Protein 2CFA (pdb70)

Organism: Paramecium bursaria Chlorella virus 1 (NCBI:txid10506)

CATH classification: 3.30.1360.170 (+1 more: 1.20.5.3070)

Secondary structure (DSSP, 8-state):
-EEEEEEEEEE-STT--SHHHHHHHHHHTT-SS----HHHHHH--TT--GGGGGS-EEEEEEEEEHHHHHHHTT-TTSEEEE----THHHHHHHHHHHHHHHHHHHHHTT--HHHHGGGS-TTSEEEEEEEEEHHHHHHHHHHHTSBTB-HHHHHHHHHHHHHHHHH-HHHHHHHT---/--EEEEEEEEE-STT--SHHHHHHHHHHHHSTT-GGGGS-HHHHHH--TT--GGGGGS-EEEEEEEEEHHHHHHHTT-TTSEEEE----HHHHHHHHHHHHHHHHHHHHHTT---TTGGGGS-TTSEEEEEEEEEHHHHHHHHHHHTSTTS-HHHHHHHHHHHHHHHHH--HHHHTT-

Structure (mmCIF, N/CA/C/O backbone):
data_2CFA
#
_entry.id   2CFA
#
_cell.length_a   69.264
_cell.length_b   76.991
_cell.length_c   93.437
_cell.angle_alpha   90.00
_cell.angle_beta   90.00
_cell.angle_gamma   90.00
#
_symmetry.space_group_name_H-M   'P 21 21 2'
#
loop_
_entity.id
_entity.type
_entity.pdbx_description
1 polymer 'THYMIDYLATE SYNTHASE'
2 polymer 'THYMIDYLATE SYNTHASE'
3 non-polymer 'FLAVIN-ADENINE DINUCLEOTIDE'
4 water water
#
loop_
_atom_site.group_PDB
_atom_site.id
_atom_site.type_symbol
_atom_site.label_atom_id
_atom_site.label_alt_id
_atom_site.label_comp_id
_atom_site.label_asym_id
_atom_site.label_entity_id
_atom_site.label_seq_id
_atom_site.pdbx_PDB_ins_code
_atom_site.Cartn_x
_atom_site.Cartn_y
_atom_site.Cartn_z
_atom_site.occupancy
_atom_site.B_iso_or_equiv
_atom_site.auth_seq_id
_atom_site.auth_comp_id
_atom_site.auth_asym_id
_atom_site.auth_atom_id
_atom_site.pdbx_PDB_model_num
ATOM 1 N N . MET A 1 1 ? 49.315 2.526 77.444 1.00 43.44 1 MET A N 1
ATOM 2 C CA . MET A 1 1 ? 50.737 2.092 77.396 1.00 42.96 1 MET A CA 1
ATOM 3 C C . MET A 1 1 ? 51.569 2.683 78.544 1.00 41.64 1 MET A C 1
ATOM 4 O O . MET A 1 1 ? 52.400 1.988 79.119 1.00 41.98 1 MET A O 1
ATOM 9 N N . SER A 1 2 ? 51.319 3.943 78.897 1.00 39.89 2 SER A N 1
ATOM 10 C CA . SER A 1 2 ? 52.156 4.647 79.878 1.00 37.86 2 SER A CA 1
ATOM 11 C C . SER A 1 2 ? 51.434 5.158 81.135 1.00 36.32 2 SER A C 1
ATOM 12 O O . SER A 1 2 ? 50.206 5.126 81.227 1.00 36.31 2 SER A O 1
ATOM 15 N N . ALA A 1 3 ? 52.231 5.607 82.102 1.00 34.31 3 ALA A N 1
ATOM 16 C CA . ALA A 1 3 ? 51.743 6.150 83.361 1.00 32.55 3 ALA A CA 1
ATOM 17 C C . ALA A 1 3 ? 52.600 7.330 83.804 1.00 31.63 3 ALA A C 1
ATOM 18 O O . ALA A 1 3 ? 53.802 7.380 83.539 1.00 31.33 3 ALA A O 1
ATOM 20 N N . LYS A 1 4 ? 51.972 8.268 84.500 1.00 30.34 4 LYS A N 1
ATOM 21 C CA . LYS A 1 4 ? 52.634 9.461 84.984 1.00 29.44 4 LYS A CA 1
ATOM 22 C C . LYS A 1 4 ? 52.091 9.730 86.375 1.00 28.19 4 LYS A C 1
ATOM 23 O O . LYS A 1 4 ? 50.886 9.591 86.603 1.00 27.68 4 LYS A O 1
ATOM 29 N N . LEU A 1 5 ? 52.962 10.109 87.306 1.00 26.68 5 LEU A N 1
ATOM 30 C CA . LEU A 1 5 ? 52.516 10.500 88.637 1.00 25.88 5 LEU A CA 1
ATOM 31 C C . LEU A 1 5 ? 51.818 11.875 88.597 1.00 25.56 5 LEU A C 1
ATOM 32 O O . LEU A 1 5 ? 52.329 12.819 87.999 1.00 25.64 5 LEU A O 1
ATOM 37 N N . ILE A 1 6 ? 50.644 11.963 89.220 1.00 24.64 6 ILE A N 1
ATOM 38 C CA . ILE A 1 6 ? 49.863 13.201 89.263 1.00 23.72 6 ILE A CA 1
ATOM 39 C C . ILE A 1 6 ? 49.974 13.835 90.638 1.00 23.26 6 ILE A C 1
ATOM 40 O O . ILE A 1 6 ? 50.116 15.055 90.766 1.00 22.82 6 ILE A O 1
ATOM 45 N N . SER A 1 7 ? 49.949 12.989 91.660 1.00 22.65 7 SER A N 1
ATOM 46 C CA . SER A 1 7 ? 49.760 13.452 93.012 1.00 22.55 7 SER A CA 1
ATOM 47 C C . SER A 1 7 ? 50.003 12.345 94.010 1.00 21.93 7 SER A C 1
ATOM 48 O O . SER A 1 7 ? 49.690 11.185 93.754 1.00 21.07 7 SER A O 1
ATOM 51 N N . VAL A 1 8 ? 50.500 12.735 95.177 1.00 21.50 8 VAL A N 1
ATOM 52 C CA . VAL A 1 8 ? 50.792 11.805 96.245 1.00 21.40 8 VAL A CA 1
ATOM 53 C C . VAL A 1 8 ? 50.631 12.496 97.606 1.00 22.45 8 VAL A C 1
ATOM 54 O O . VAL A 1 8 ? 50.802 13.712 97.731 1.00 22.87 8 VAL A O 1
ATOM 58 N N . THR A 1 9 ? 50.266 11.700 98.599 1.00 23.58 9 THR A N 1
ATOM 59 C CA . THR A 1 9 ? 50.288 12.044 100.027 1.00 25.37 9 THR A CA 1
ATOM 60 C C . THR A 1 9 ? 51.593 12.688 100.542 1.00 25.95 9 THR A C 1
ATOM 61 O O . THR A 1 9 ? 52.679 12.110 100.443 1.00 25.76 9 THR A O 1
ATOM 65 N N . LYS A 1 10 ? 51.480 13.877 101.117 1.00 27.15 10 LYS A N 1
ATOM 66 C CA . LYS A 1 10 ? 52.611 14.466 101.845 1.00 28.18 10 LYS A CA 1
ATOM 67 C C . LYS A 1 10 ? 52.247 14.837 103.288 1.00 28.33 10 LYS A C 1
ATOM 68 O O . LYS A 1 10 ? 51.374 15.671 103.505 1.00 28.56 10 LYS A O 1
ATOM 74 N N . PRO A 1 11 ? 52.929 14.233 104.280 1.00 29.08 11 PRO A N 1
ATOM 75 C CA . PRO A 1 11 ? 52.687 14.528 105.702 1.00 29.87 11 PRO A CA 1
ATOM 76 C C . PRO A 1 11 ? 53.044 15.976 106.050 1.00 30.95 11 PRO A C 1
ATOM 77 O O . PRO A 1 11 ? 53.960 16.533 105.456 1.00 30.66 11 PRO A O 1
ATOM 81 N N . VAL A 1 12 ? 52.312 16.574 106.986 1.00 32.70 12 VAL A N 1
ATOM 82 C CA . VAL A 1 12 ? 52.532 17.980 107.365 1.00 34.55 12 VAL A CA 1
ATOM 83 C C . VAL A 1 12 ? 53.159 18.087 108.749 1.00 35.93 12 VAL A C 1
ATOM 84 O O . VAL A 1 12 ? 53.371 19.187 109.253 1.00 36.32 12 VAL A O 1
ATOM 88 N N . VAL A 1 13 ? 53.459 16.944 109.356 1.00 37.56 13 VAL A N 1
ATOM 89 C CA . VAL A 1 13 ? 54.012 16.932 110.702 1.00 39.30 13 VAL A CA 1
ATOM 90 C C . VAL A 1 13 ? 55.540 16.907 110.716 1.00 40.15 13 VAL A C 1
ATOM 91 O O . VAL A 1 13 ? 56.172 16.486 109.747 1.00 40.74 13 VAL A O 1
ATOM 95 N N . GLU A 1 14 ? 56.112 17.370 111.829 1.00 41.02 14 GLU A N 1
ATOM 96 C CA . GLU A 1 14 ? 57.552 17.545 111.976 1.00 41.35 14 GLU A CA 1
ATOM 97 C C . GLU A 1 14 ? 58.309 16.218 112.010 1.00 41.06 14 GLU A C 1
ATOM 98 O O . GLU A 1 14 ? 57.982 15.313 112.792 1.00 40.87 14 GLU A O 1
ATOM 104 N N . GLY A 1 15 ? 59.324 16.121 111.150 1.00 40.64 15 GLY A N 1
ATOM 105 C CA . GLY A 1 15 ? 60.209 14.959 111.104 1.00 40.39 15 GLY A CA 1
ATOM 106 C C . GLY A 1 15 ? 59.797 13.915 110.086 1.00 40.02 15 GLY A C 1
ATOM 107 O O . GLY A 1 15 ? 60.549 12.973 109.818 1.00 40.59 15 GLY A O 1
ATOM 108 N N . VAL A 1 16 ? 58.600 14.089 109.523 1.00 39.20 16 VAL A N 1
ATOM 109 C CA . VAL A 1 16 ? 58.048 13.169 108.533 1.00 37.83 16 VAL A CA 1
ATOM 110 C C . VAL A 1 16 ? 57.719 13.955 107.265 1.00 36.95 16 VAL A C 1
ATOM 111 O O . VAL A 1 16 ? 56.738 14.706 107.222 1.00 36.96 16 VAL A O 1
ATOM 115 N N . ASN A 1 17 ? 58.554 13.784 106.244 1.00 35.43 17 ASN A N 1
ATOM 116 C CA . ASN A 1 17 ? 58.505 14.610 105.035 1.00 34.09 17 ASN A CA 1
ATOM 117 C C . ASN A 1 17 ? 57.985 13.903 103.790 1.00 32.48 17 ASN A C 1
ATOM 118 O O . ASN A 1 17 ? 57.784 14.547 102.762 1.00 32.35 17 ASN A O 1
ATOM 123 N N . THR A 1 18 ? 57.820 12.584 103.857 1.00 30.64 18 THR A N 1
ATOM 124 C CA . THR A 1 18 ? 57.306 11.824 102.711 1.00 29.41 18 THR A CA 1
ATOM 125 C C . THR A 1 18 ? 56.155 10.897 103.109 1.00 28.31 18 THR A C 1
ATOM 126 O O . THR A 1 18 ? 56.017 10.547 104.272 1.00 27.53 18 THR A O 1
ATOM 130 N N . ALA A 1 19 ? 55.332 10.510 102.138 1.00 27.28 19 ALA A N 1
ATOM 131 C CA . ALA A 1 19 ? 54.304 9.477 102.365 1.00 26.45 19 ALA A CA 1
ATOM 132 C C . ALA A 1 19 ? 54.878 8.215 103.032 1.00 25.92 19 ALA A C 1
ATOM 133 O O . ALA A 1 19 ? 54.305 7.697 103.979 1.00 25.70 19 ALA A O 1
ATOM 135 N N . GLU A 1 20 ? 56.021 7.735 102.543 1.00 25.97 20 GLU A N 1
ATOM 136 C CA . GLU A 1 20 ? 56.594 6.476 103.043 1.00 25.88 20 GLU A CA 1
ATOM 137 C C . GLU A 1 20 ? 57.164 6.588 104.458 1.00 25.83 20 GLU A C 1
ATOM 138 O O . GLU A 1 20 ? 57.108 5.629 105.233 1.00 25.55 20 GLU A O 1
ATOM 144 N N . GLU A 1 21 ? 57.706 7.763 104.782 1.00 25.58 21 GLU A N 1
ATOM 145 C CA . GLU A 1 21 ? 58.194 8.054 106.118 1.00 26.34 21 GLU A CA 1
ATOM 146 C C . GLU A 1 21 ? 57.047 8.012 107.102 1.00 25.81 21 GLU A C 1
ATOM 147 O O . GLU A 1 21 ? 57.229 7.610 108.237 1.00 25.62 21 GLU A O 1
ATOM 153 N N . LEU A 1 22 ? 55.867 8.452 106.664 1.00 26.23 22 LEU A N 1
ATOM 154 C CA . LEU A 1 22 ? 54.662 8.368 107.485 1.00 26.14 22 LEU A CA 1
ATOM 155 C C . LEU A 1 22 ? 54.227 6.924 107.640 1.00 26.80 22 LEU A C 1
ATOM 156 O O . LEU A 1 22 ? 53.840 6.511 108.732 1.00 26.83 22 LEU A O 1
ATOM 161 N N . ILE A 1 23 ? 54.285 6.151 106.559 1.00 27.88 23 ILE A N 1
ATOM 162 C CA . ILE A 1 23 ? 54.002 4.705 106.663 1.00 29.08 23 ILE A CA 1
ATOM 163 C C . ILE A 1 23 ? 54.944 4.032 107.659 1.00 30.65 23 ILE A C 1
ATOM 164 O O . ILE A 1 23 ? 54.486 3.279 108.511 1.00 30.86 23 ILE A O 1
ATOM 169 N N . ALA A 1 24 ? 56.244 4.331 107.547 1.00 32.55 24 ALA A N 1
ATOM 170 C CA . ALA A 1 24 ? 57.295 3.766 108.409 1.00 34.49 24 ALA A CA 1
ATOM 171 C C . ALA A 1 24 ? 57.158 4.225 109.855 1.00 36.08 24 ALA A C 1
ATOM 172 O O . ALA A 1 24 ? 57.396 3.454 110.783 1.00 35.97 24 ALA A O 1
ATOM 174 N N . TYR A 1 25 ? 56.784 5.490 110.025 1.00 38.15 25 TYR A N 1
ATOM 175 C CA . TYR A 1 25 ? 56.508 6.060 111.329 1.00 40.28 25 TYR A CA 1
ATOM 176 C C . TYR A 1 25 ? 55.367 5.309 112.012 1.00 41.60 25 TYR A C 1
ATOM 177 O O . TYR A 1 25 ? 55.447 5.003 113.205 1.00 41.35 25 TYR A O 1
ATOM 186 N N . ALA A 1 26 ? 54.317 5.007 111.246 1.00 43.09 26 ALA A N 1
ATOM 187 C CA . ALA A 1 26 ? 53.159 4.285 111.772 1.00 44.82 26 ALA A CA 1
ATOM 188 C C . ALA A 1 26 ? 53.516 2.850 112.187 1.00 46.24 26 ALA A C 1
ATOM 189 O O . ALA A 1 26 ? 53.002 2.350 113.185 1.00 46.58 26 ALA A O 1
ATOM 191 N N . ALA A 1 27 ? 54.402 2.209 111.424 1.00 47.98 27 ALA A N 1
ATOM 192 C CA . ALA A 1 27 ? 54.887 0.856 111.712 1.00 49.92 27 ALA A CA 1
ATOM 1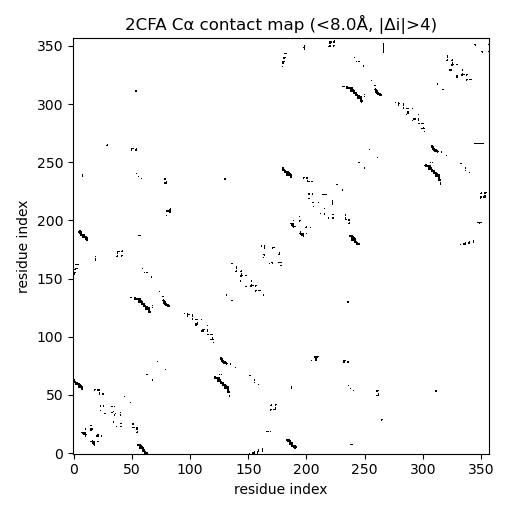93 C C . ALA A 1 27 ? 55.821 0.814 112.921 1.00 51.64 27 ALA A C 1
ATOM 194 O O . ALA A 1 27 ? 55.940 -0.223 113.586 1.00 51.64 27 ALA A O 1
ATOM 196 N N . ARG A 1 28 ? 56.496 1.937 113.179 1.00 53.58 28 ARG A N 1
ATOM 197 C CA . ARG A 1 28 ? 57.393 2.078 114.326 1.00 55.59 28 ARG A CA 1
ATOM 198 C C . ARG A 1 28 ? 56.643 2.229 115.653 1.00 57.23 28 ARG A C 1
ATOM 199 O O . ARG A 1 28 ? 56.896 1.478 116.589 1.00 57.29 28 ARG A O 1
ATOM 207 N N . VAL A 1 29 ? 55.718 3.182 115.736 1.00 59.54 29 VAL A N 1
ATOM 208 C CA . VAL A 1 29 ? 54.882 3.327 116.935 1.00 62.04 29 VAL A CA 1
ATOM 209 C C . VAL A 1 29 ? 53.875 2.163 117.026 1.00 63.94 29 VAL A C 1
ATOM 210 O O . VAL A 1 29 ? 52.732 2.312 117.474 1.00 64.14 29 VAL A O 1
ATOM 214 N N . SER A 1 30 ? 54.351 0.997 116.588 1.00 66.29 30 SER A N 1
ATOM 215 C CA . SER A 1 30 ? 53.624 -0.267 116.609 1.00 68.45 30 SER A CA 1
ATOM 216 C C . SER A 1 30 ? 54.610 -1.422 116.846 1.00 70.00 30 SER A C 1
ATOM 217 O O . SER A 1 30 ? 54.240 -2.597 116.763 1.00 70.20 30 SER A O 1
ATOM 220 N N . ASN A 1 31 ? 55.866 -1.072 117.139 1.00 72.04 31 ASN A N 1
ATOM 221 C CA . ASN A 1 31 ? 56.913 -2.058 117.445 1.00 73.86 31 ASN A CA 1
ATOM 222 C C . ASN A 1 31 ? 57.511 -1.893 118.854 1.00 75.16 31 ASN A C 1
ATOM 223 O O . ASN A 1 31 ? 58.413 -1.075 119.069 1.00 75.20 31 ASN A O 1
ATOM 228 N N . PRO A 1 32 ? 56.995 -2.661 119.831 1.00 76.56 32 PRO A N 1
ATOM 229 C CA . PRO A 1 32 ? 57.618 -2.597 121.150 1.00 77.65 32 PRO A CA 1
ATOM 230 C C . PRO A 1 32 ? 59.018 -3.223 121.146 1.00 78.75 32 PRO A C 1
ATOM 231 O O . PRO A 1 32 ? 59.881 -2.801 121.923 1.00 78.96 32 PRO A O 1
ATOM 235 N N . GLU A 1 33 ? 59.238 -4.197 120.258 1.00 79.86 33 GLU A N 1
ATOM 236 C CA . GLU A 1 33 ? 60.419 -5.065 120.333 1.00 80.97 33 GLU A CA 1
ATOM 237 C C . GLU A 1 33 ? 61.286 -5.149 119.063 1.00 81.54 33 GLU A C 1
ATOM 238 O O . GLU A 1 33 ? 62.488 -5.423 119.153 1.00 81.61 33 GLU A O 1
ATOM 244 N N . ASN A 1 34 ? 60.691 -4.915 117.893 1.00 82.19 34 ASN A N 1
ATOM 245 C CA . ASN A 1 34 ? 61.423 -5.053 116.628 1.00 82.86 34 ASN A CA 1
ATOM 246 C C . ASN A 1 34 ? 62.029 -3.741 116.100 1.00 83.17 34 ASN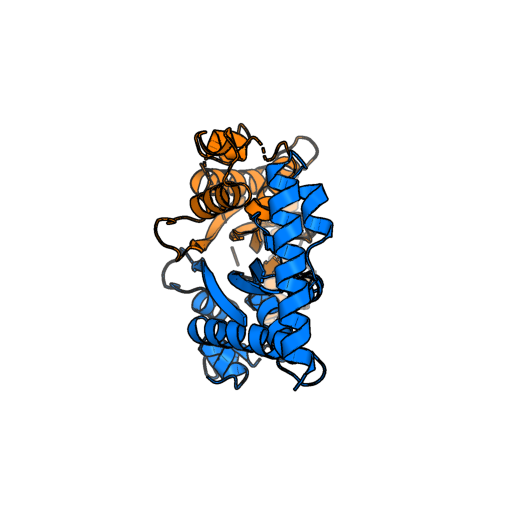 A C 1
ATOM 247 O O . ASN A 1 34 ? 61.578 -3.197 115.085 1.00 83.18 34 ASN A O 1
ATOM 252 N N . GLN A 1 35 ? 63.057 -3.243 116.790 1.00 83.49 35 GLN A N 1
ATOM 253 C CA . GLN A 1 35 ? 63.716 -1.987 116.402 1.00 83.77 35 GLN A CA 1
ATOM 254 C C . GLN A 1 35 ? 65.153 -2.173 115.905 1.00 83.75 35 GLN A C 1
ATOM 255 O O . GLN A 1 35 ? 65.914 -2.977 116.442 1.00 83.77 35 GLN A O 1
ATOM 261 N N . LYS A 1 39 ? 63.633 -5.056 111.901 1.00 46.91 39 LYS A N 1
ATOM 262 C CA . LYS A 1 39 ? 65.085 -4.860 111.897 1.00 46.65 39 LYS A CA 1
ATOM 263 C C . LYS A 1 39 ? 65.438 -3.632 111.047 1.00 45.77 39 LYS A C 1
ATOM 264 O O . LYS A 1 39 ? 65.358 -2.505 111.546 1.00 46.02 39 LYS A O 1
ATOM 270 N N . THR A 1 40 ? 65.802 -3.827 109.774 1.00 44.53 40 THR A N 1
ATOM 271 C CA . THR A 1 40 ? 65.975 -2.680 108.861 1.00 43.36 40 THR A CA 1
ATOM 272 C C . THR A 1 40 ? 64.624 -2.019 108.567 1.00 42.36 40 THR A C 1
ATOM 273 O O . THR A 1 40 ? 63.568 -2.596 108.853 1.00 42.20 40 THR A O 1
ATOM 277 N N . ALA A 1 41 ? 64.666 -0.818 107.990 1.00 41.08 41 ALA A N 1
ATOM 278 C CA . ALA A 1 41 ? 63.457 -0.058 107.664 1.00 39.53 41 ALA A CA 1
ATOM 279 C C . ALA A 1 41 ? 62.532 -0.823 106.709 1.00 38.64 41 ALA A C 1
ATOM 280 O O . ALA A 1 41 ? 61.341 -1.001 106.990 1.00 38.19 41 ALA A O 1
ATOM 282 N N . SER A 1 42 ? 63.088 -1.278 105.590 1.00 37.56 42 SER A N 1
ATOM 283 C CA . SER A 1 42 ? 62.356 -2.114 104.653 1.00 36.90 42 SER A CA 1
ATOM 284 C C . SER A 1 42 ? 62.004 -3.466 105.285 1.00 36.57 42 SER A C 1
ATOM 285 O O . SER A 1 42 ? 61.013 -4.090 104.917 1.00 36.01 42 SER A O 1
ATOM 288 N N . GLY A 1 43 ? 62.820 -3.898 106.245 1.00 36.33 43 GLY A N 1
ATOM 289 C CA . GLY A 1 43 ? 62.590 -5.144 106.968 1.00 36.13 43 GLY A CA 1
ATOM 290 C C . GLY A 1 43 ? 61.398 -5.063 107.898 1.00 35.80 43 GLY A C 1
ATOM 291 O O . GLY A 1 43 ? 60.682 -6.043 108.073 1.00 36.17 43 GLY A O 1
ATOM 292 N N . LEU A 1 44 ? 61.197 -3.895 108.502 1.00 35.42 44 LEU A N 1
ATOM 293 C CA . LEU A 1 44 ? 60.028 -3.624 109.338 1.00 34.98 44 LEU A CA 1
ATOM 294 C C . LEU A 1 44 ? 58.726 -3.679 108.504 1.00 34.44 44 LEU A C 1
ATOM 295 O O . LEU A 1 44 ? 57.758 -4.345 108.888 1.00 34.30 44 LEU A O 1
ATOM 300 N N . LEU A 1 45 ? 58.716 -2.980 107.371 1.00 33.28 45 LEU A N 1
ATOM 301 C CA . LEU A 1 45 ? 57.563 -2.981 106.468 1.00 32.72 45 LEU A CA 1
ATOM 302 C C . LEU A 1 45 ? 57.198 -4.380 105.963 1.00 32.53 45 LEU A C 1
ATOM 303 O O . LEU A 1 45 ? 56.019 -4.743 105.933 1.00 31.99 45 LEU A O 1
ATOM 308 N N . LYS A 1 46 ? 58.215 -5.149 105.569 1.00 32.75 46 LYS A N 1
ATOM 309 C CA . LYS A 1 46 ? 58.044 -6.538 105.123 1.00 32.95 46 LYS A CA 1
ATOM 310 C C . LYS A 1 46 ? 57.319 -7.354 106.185 1.00 32.57 46 LYS A C 1
ATOM 311 O O . LYS A 1 46 ? 56.434 -8.151 105.882 1.00 32.26 46 LYS A O 1
ATOM 317 N N . TYR A 1 47 ? 57.721 -7.133 107.431 1.00 32.80 47 TYR A N 1
ATOM 318 C CA . TYR A 1 47 ? 57.146 -7.771 108.598 1.00 33.08 47 TYR A CA 1
ATOM 319 C C . TYR A 1 47 ? 55.696 -7.357 108.781 1.00 33.01 47 TYR A C 1
ATOM 320 O O . TYR A 1 47 ? 54.838 -8.212 108.984 1.00 32.92 47 TYR A O 1
ATOM 339 N N . ILE A 1 49 ? 53.722 -6.225 106.393 1.00 32.68 49 ILE A N 1
ATOM 340 C CA . ILE A 1 49 ? 53.001 -6.830 105.270 1.00 33.10 49 ILE A CA 1
ATOM 341 C C . ILE A 1 49 ? 52.682 -8.311 105.520 1.00 33.88 49 ILE A C 1
ATOM 342 O O . ILE A 1 49 ? 51.591 -8.788 105.185 1.00 34.08 49 ILE A O 1
ATOM 347 N N . ARG A 1 50 ? 53.636 -9.015 106.128 1.00 34.40 50 ARG A N 1
ATOM 348 C CA . ARG A 1 50 ? 53.549 -10.460 106.366 1.00 35.02 50 ARG A CA 1
ATOM 349 C C . ARG A 1 50 ? 52.508 -10.807 107.432 1.00 34.45 50 ARG A C 1
ATOM 350 O O . ARG A 1 50 ? 51.929 -11.887 107.402 1.00 34.84 50 ARG A O 1
ATOM 358 N N . HIS A 1 51 ? 52.271 -9.893 108.366 1.00 33.64 51 HIS A N 1
ATOM 359 C CA . HIS A 1 51 ? 51.281 -10.129 109.412 1.00 33.65 51 HIS A CA 1
ATOM 360 C C . HIS A 1 51 ? 49.933 -9.451 109.149 1.00 32.55 51 HIS A C 1
ATOM 361 O O . HIS A 1 51 ? 49.072 -9.421 110.020 1.00 32.06 51 HIS A O 1
ATOM 368 N N . LYS A 1 52 ? 49.778 -8.937 107.927 1.00 31.30 52 LYS A N 1
ATOM 369 C CA . LYS A 1 52 ? 48.529 -8.364 107.416 1.00 30.76 52 LYS A CA 1
ATOM 370 C C . LYS A 1 52 ? 48.063 -7.092 108.125 1.00 30.09 52 LYS A C 1
ATOM 371 O O . LYS A 1 52 ? 46.871 -6.797 108.149 1.00 29.19 52 LYS A O 1
ATOM 377 N N . HIS A 1 53 ? 49.014 -6.346 108.683 1.00 29.62 53 HIS A N 1
ATOM 378 C CA . HIS A 1 53 ? 48.718 -5.059 109.313 1.00 29.80 53 HIS A CA 1
ATOM 379 C C . HIS A 1 53 ? 48.581 -4.023 108.198 1.00 28.94 53 HIS A C 1
ATOM 380 O O . HIS A 1 53 ? 49.452 -3.161 108.032 1.00 28.69 53 HIS A O 1
ATOM 387 N N . TRP A 1 54 ? 47.491 -4.115 107.432 1.00 28.40 54 TRP A N 1
ATOM 388 C CA . TRP A 1 54 ? 47.370 -3.342 106.182 1.00 28.08 54 TRP A CA 1
ATOM 389 C C . TRP A 1 54 ? 47.184 -1.838 106.352 1.00 28.09 54 TRP A C 1
ATOM 390 O O . TRP A 1 54 ? 47.521 -1.071 105.448 1.00 27.41 54 TRP A O 1
ATOM 401 N N . SER A 1 55 ? 46.661 -1.433 107.507 1.00 27.89 55 SER A N 1
ATOM 402 C CA . SER A 1 55 ? 46.160 -0.075 107.683 1.00 28.52 55 SER A CA 1
ATOM 403 C C . SER A 1 55 ? 47.246 0.992 107.749 1.00 28.74 55 SER A C 1
ATOM 404 O O . SER A 1 55 ? 46.983 2.158 107.428 1.00 28.78 55 SER A O 1
ATOM 407 N N . ILE A 1 56 ? 48.461 0.600 108.144 1.00 29.04 56 ILE A N 1
ATOM 408 C CA . ILE A 1 56 ? 49.601 1.513 108.060 1.00 29.10 56 ILE A CA 1
ATOM 409 C C . ILE A 1 56 ? 49.890 1.915 106.603 1.00 28.97 56 ILE A C 1
ATOM 410 O O . ILE A 1 56 ? 50.462 2.987 106.358 1.00 28.87 56 ILE A O 1
ATOM 415 N N . PHE A 1 57 ? 49.486 1.059 105.652 1.00 28.12 57 PHE A N 1
ATOM 416 C CA . PHE A 1 57 ? 49.680 1.320 104.216 1.00 27.66 57 PHE A CA 1
ATOM 417 C C . PHE A 1 57 ? 48.506 2.065 103.580 1.00 27.23 57 PHE A C 1
ATOM 418 O O . PHE A 1 57 ? 48.546 2.397 102.395 1.00 26.79 57 PHE A O 1
ATOM 426 N N . GLU A 1 58 ? 47.477 2.332 104.383 1.00 26.87 58 GLU A N 1
ATOM 427 C CA . GLU A 1 58 ? 46.284 3.038 103.932 1.00 26.99 58 GLU A CA 1
ATOM 428 C C . GLU A 1 58 ? 46.270 4.511 104.373 1.00 26.57 58 GLU A C 1
ATOM 429 O O . GLU A 1 58 ? 45.257 5.223 104.211 1.00 25.97 58 GLU A O 1
ATOM 435 N N . THR A 1 59 ? 47.408 4.942 104.921 1.00 26.41 59 THR A N 1
ATOM 436 C CA . THR A 1 59 ? 47.653 6.329 105.330 1.00 26.97 59 THR A CA 1
ATOM 437 C C . THR A 1 59 ? 48.214 7.149 104.173 1.00 26.21 59 THR A C 1
ATOM 438 O O . THR A 1 59 ? 48.166 8.385 104.195 1.00 27.13 59 THR A O 1
ATOM 442 N N . ALA A 1 60 ? 48.744 6.454 103.172 1.00 24.94 60 ALA A N 1
ATOM 443 C CA . ALA A 1 60 ? 49.257 7.081 101.961 1.00 23.98 60 ALA A CA 1
ATOM 444 C C . ALA A 1 60 ? 48.350 6.791 100.773 1.00 23.38 60 ALA A C 1
ATOM 445 O O . ALA A 1 60 ? 47.711 5.750 100.709 1.00 23.41 60 ALA A O 1
ATOM 447 N N . PHE A 1 61 ? 48.333 7.711 99.818 1.00 22.77 61 PHE A N 1
ATOM 448 C CA . PHE A 1 61 ? 47.401 7.691 98.708 1.00 22.26 61 PHE A CA 1
ATOM 449 C C . PHE A 1 61 ? 48.133 8.351 97.556 1.00 22.37 61 PHE A C 1
ATOM 450 O O . PHE A 1 61 ? 48.814 9.360 97.751 1.00 23.05 61 PHE A O 1
ATOM 458 N N . MET A 1 62 ? 47.992 7.779 96.364 1.00 22.12 62 MET A N 1
ATOM 459 C CA . MET A 1 62 ? 48.713 8.220 95.184 1.00 21.83 62 MET A CA 1
ATOM 460 C C . MET A 1 62 ? 47.803 8.169 93.967 1.00 22.39 62 MET A C 1
ATOM 461 O O . MET A 1 62 ? 46.970 7.258 93.847 1.00 22.80 62 MET A O 1
ATOM 466 N N . THR A 1 63 ? 47.967 9.152 93.078 1.00 22.22 63 THR A N 1
ATOM 467 C CA . THR A 1 63 ? 47.235 9.232 91.825 1.00 22.30 63 THR A CA 1
ATOM 468 C C . THR A 1 63 ? 48.190 9.143 90.648 1.00 22.58 63 THR A C 1
ATOM 469 O O . THR A 1 63 ? 49.228 9.804 90.624 1.00 23.07 63 THR A O 1
ATOM 473 N N . LEU A 1 64 ? 47.825 8.320 89.672 1.00 22.98 64 LEU A N 1
ATOM 474 C CA . LEU A 1 64 ? 48.582 8.174 88.445 1.00 23.80 64 LEU A CA 1
ATOM 475 C C . LEU A 1 64 ? 47.692 8.440 87.252 1.00 24.14 64 LEU A C 1
ATOM 476 O O . LEU A 1 64 ? 46.530 8.063 87.249 1.00 24.87 64 LEU A O 1
ATOM 481 N N . GLU A 1 65 ? 48.239 9.081 86.236 1.00 25.06 65 GLU A N 1
ATOM 482 C CA . GLU A 1 65 ? 47.519 9.263 84.985 1.00 26.53 65 GLU A CA 1
ATOM 483 C C . GLU A 1 65 ? 47.933 8.151 84.040 1.00 26.78 65 GLU A C 1
ATOM 484 O O . GLU A 1 65 ? 49.116 8.012 83.735 1.00 26.65 65 GLU A O 1
ATOM 490 N N . LEU A 1 66 ? 46.956 7.360 83.595 1.00 27.16 66 LEU A N 1
ATOM 491 C CA . LEU A 1 66 ? 47.216 6.256 82.681 1.00 27.98 66 LEU A CA 1
ATOM 492 C C . LEU A 1 66 ? 46.769 6.581 81.270 1.00 28.48 66 LEU A C 1
ATOM 493 O O . LEU A 1 66 ? 45.675 7.113 81.073 1.00 28.56 66 LEU A O 1
ATOM 498 N N . LYS A 1 67 ? 47.626 6.252 80.302 1.00 29.04 67 LYS A N 1
ATOM 499 C CA . LYS A 1 67 ? 47.284 6.314 78.882 1.00 29.86 67 LYS A CA 1
ATOM 500 C C . LYS A 1 67 ? 47.212 4.887 78.370 1.00 30.27 67 LYS A C 1
ATOM 501 O O . LYS A 1 67 ? 48.200 4.160 78.406 1.00 30.06 67 LYS A O 1
ATOM 507 N N . THR A 1 68 ? 46.031 4.489 77.922 1.00 30.91 68 THR A N 1
ATOM 508 C CA . THR A 1 68 ? 45.791 3.134 77.445 1.00 31.61 68 THR A CA 1
ATOM 509 C C . THR A 1 68 ? 44.665 3.138 76.402 1.00 31.60 68 THR A C 1
ATOM 510 O O . THR A 1 68 ? 44.332 4.187 75.859 1.00 31.83 68 THR A O 1
ATOM 514 N N . SER A 1 69 ? 44.096 1.975 76.113 1.00 31.92 69 SER A N 1
ATOM 515 C CA . SER A 1 69 ? 42.912 1.873 75.252 1.00 32.29 69 SER A CA 1
ATOM 516 C C . SER A 1 69 ? 41.639 1.827 76.099 1.00 32.00 69 SER A C 1
ATOM 517 O O . SER A 1 69 ? 41.709 1.515 77.283 1.00 32.40 69 SER A O 1
ATOM 520 N N . ARG A 1 70 ? 40.480 2.122 75.506 1.00 32.05 70 ARG A N 1
ATOM 521 C CA . ARG A 1 70 ? 39.191 1.938 76.215 1.00 32.09 70 ARG A CA 1
ATOM 522 C C . ARG A 1 70 ? 38.998 0.503 76.743 1.00 31.50 70 ARG A C 1
ATOM 523 O O . ARG A 1 70 ? 38.488 0.309 77.842 1.00 31.73 70 ARG A O 1
ATOM 531 N N . GLY A 1 71 ? 39.420 -0.485 75.957 1.00 30.90 71 GLY A N 1
ATOM 532 C CA . GLY A 1 71 ? 39.355 -1.911 76.330 1.00 30.60 71 GLY A CA 1
ATOM 533 C C . GLY A 1 71 ? 40.106 -2.301 77.600 1.00 30.37 71 GLY A C 1
ATOM 534 O O . GLY A 1 71 ? 39.589 -3.047 78.436 1.00 30.30 71 GLY A O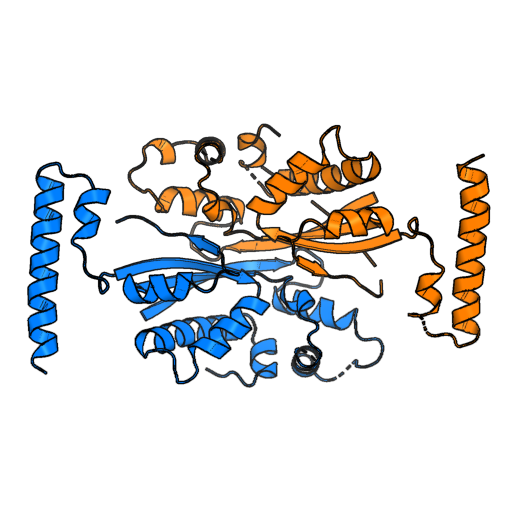 1
ATOM 535 N N . ILE A 1 72 ? 41.328 -1.794 77.741 1.00 30.09 72 ILE A N 1
ATOM 536 C CA . ILE A 1 72 ? 42.145 -2.046 78.917 1.00 29.52 72 ILE A CA 1
ATOM 537 C C . ILE A 1 72 ? 41.640 -1.221 80.099 1.00 29.47 72 ILE A C 1
ATOM 538 O O . ILE A 1 72 ? 41.598 -1.713 81.228 1.00 29.40 72 ILE A O 1
ATOM 543 N N . ALA A 1 73 ? 41.255 0.029 79.837 1.00 29.00 73 ALA A N 1
ATOM 544 C CA . ALA A 1 73 ? 40.663 0.869 80.866 1.00 28.89 73 ALA A CA 1
ATOM 545 C C . ALA A 1 73 ? 39.429 0.203 81.507 1.00 28.46 73 ALA A C 1
ATOM 546 O O . ALA A 1 73 ? 39.319 0.166 82.726 1.00 28.86 73 ALA A O 1
ATOM 548 N N . ALA A 1 74 ? 38.524 -0.352 80.702 1.00 28.01 74 ALA A N 1
ATOM 549 C CA . ALA A 1 74 ? 37.377 -1.093 81.265 1.00 27.72 74 ALA A CA 1
ATOM 550 C C . ALA A 1 74 ? 37.803 -2.204 82.238 1.00 27.44 74 ALA A C 1
ATOM 551 O O . ALA A 1 74 ? 37.129 -2.439 83.227 1.00 27.19 74 ALA A O 1
ATOM 553 N N . GLN A 1 75 ? 38.923 -2.872 81.952 1.00 26.96 75 GLN A N 1
ATOM 554 C CA . GLN A 1 75 ? 39.471 -3.886 82.842 1.00 26.94 75 GLN A CA 1
ATOM 555 C C . GLN A 1 75 ? 40.024 -3.258 84.117 1.00 25.75 75 GLN A C 1
ATOM 556 O O . GLN A 1 75 ? 39.840 -3.789 85.211 1.00 25.48 75 GLN A O 1
ATOM 562 N N . VAL A 1 76 ? 40.723 -2.136 83.962 1.00 25.16 76 VAL A N 1
ATOM 563 C CA . VAL A 1 76 ? 41.323 -1.439 85.089 1.00 24.24 76 VAL A CA 1
ATOM 564 C C . VAL A 1 76 ? 40.214 -0.936 86.013 1.00 23.17 76 VAL A C 1
ATOM 565 O O . VAL A 1 76 ? 40.339 -1.000 87.226 1.00 23.14 76 VAL A O 1
ATOM 569 N N . LEU A 1 77 ? 39.127 -0.444 85.431 1.00 22.73 77 LEU A N 1
ATOM 570 C CA . LEU A 1 77 ? 37.938 -0.006 86.196 1.00 22.31 77 LEU A CA 1
ATOM 571 C C . LEU A 1 77 ? 37.404 -1.043 87.190 1.00 22.08 77 LEU A C 1
ATOM 572 O O . LEU A 1 77 ? 36.708 -0.681 88.148 1.00 21.94 77 LEU A O 1
ATOM 577 N N . ARG A 1 78 ? 37.721 -2.323 86.958 1.00 21.14 78 ARG A N 1
ATOM 578 C CA . ARG A 1 78 ? 37.233 -3.394 87.809 1.00 20.51 78 ARG A CA 1
ATOM 579 C C . ARG A 1 78 ? 37.919 -3.446 89.167 1.00 20.37 78 ARG A C 1
ATOM 580 O O . ARG A 1 78 ? 37.397 -4.049 90.097 1.00 19.67 78 ARG A O 1
ATOM 588 N N . HIS A 1 79 ? 39.073 -2.791 89.285 1.00 20.00 79 HIS A N 1
ATOM 589 C CA . HIS A 1 79 ? 39.745 -2.676 90.581 1.00 19.76 79 HIS A CA 1
ATOM 590 C C . HIS A 1 79 ? 39.068 -1.612 91.410 1.00 19.50 79 HIS A C 1
ATOM 591 O O . HIS A 1 79 ? 39.508 -0.466 91.480 1.00 19.21 79 HIS A O 1
ATOM 598 N N . ARG A 1 80 ? 37.991 -2.032 92.068 1.00 20.49 80 ARG A N 1
ATOM 599 C CA . ARG A 1 80 ? 36.990 -1.104 92.623 1.00 20.20 80 ARG A CA 1
ATOM 600 C C . ARG A 1 80 ? 37.395 -0.418 93.935 1.00 20.15 80 ARG A C 1
ATOM 601 O O . ARG A 1 80 ? 36.705 0.508 94.408 1.00 20.00 80 ARG A O 1
ATOM 609 N N . SER A 1 81 ? 38.528 -0.818 94.504 1.00 19.95 81 SER A N 1
ATOM 610 C CA . SER A 1 81 ? 39.066 -0.058 95.651 1.00 19.90 81 SER A CA 1
ATOM 611 C C . SER A 1 81 ? 39.673 1.282 95.210 1.00 19.23 81 SER A C 1
ATOM 612 O O . SER A 1 81 ? 39.894 2.162 96.029 1.00 20.20 81 SER A O 1
ATOM 615 N N . PHE A 1 82 ? 39.929 1.420 93.914 1.00 19.48 82 PHE A N 1
ATOM 616 C CA . PHE A 1 82 ? 40.496 2.628 93.332 1.00 18.76 82 PHE A CA 1
ATOM 617 C C . PHE A 1 82 ? 39.418 3.609 92.923 1.00 18.67 82 PHE A C 1
ATOM 618 O O . PHE A 1 82 ? 38.281 3.234 92.658 1.00 18.15 82 PHE A O 1
ATOM 626 N N . HIS A 1 83 ? 39.802 4.879 92.862 1.00 19.07 83 HIS A N 1
ATOM 627 C CA . HIS A 1 83 ? 38.922 5.940 92.398 1.00 19.17 83 HIS A CA 1
ATOM 628 C C . HIS A 1 83 ? 39.472 6.423 91.087 1.00 19.58 83 HIS A C 1
ATOM 629 O O . HIS A 1 83 ? 40.695 6.521 90.901 1.00 20.02 83 HIS A O 1
ATOM 636 N N . PHE A 1 84 ? 38.567 6.697 90.163 1.00 20.10 84 PHE A N 1
ATOM 637 C CA . PHE A 1 84 ? 38.959 7.049 88.815 1.00 20.79 84 PHE A CA 1
ATOM 638 C C . PHE A 1 84 ? 38.390 8.411 88.402 1.00 21.84 84 PHE A C 1
ATOM 639 O O . PHE A 1 84 ? 37.494 8.949 89.039 1.00 21.38 84 PHE A O 1
ATOM 647 N N . GLN A 1 85 ? 38.964 8.962 87.345 1.00 23.35 85 GLN A N 1
ATOM 648 C CA . GLN A 1 85 ? 38.476 10.160 86.712 1.00 24.75 85 GLN A CA 1
ATOM 649 C C . GLN A 1 85 ? 38.716 9.977 85.218 1.00 26.30 85 GLN A C 1
ATOM 650 O O . GLN A 1 85 ? 39.814 9.629 84.796 1.00 25.89 85 GLN A O 1
ATOM 656 N N . GLU A 1 86 ? 37.664 10.182 84.440 1.00 28.25 86 GLU A N 1
ATOM 657 C CA . GLU A 1 86 ? 37.736 10.128 82.992 1.00 30.89 86 GLU A CA 1
ATOM 658 C C . GLU A 1 86 ? 37.424 11.501 82.418 1.00 32.27 86 GLU A C 1
ATOM 659 O O . GLU A 1 86 ? 36.775 12.322 83.056 1.00 32.73 86 GLU A O 1
ATOM 665 N N . PHE A 1 87 ? 37.922 11.751 81.220 1.00 34.89 87 PHE A N 1
ATOM 666 C CA . PHE A 1 87 ? 37.871 13.070 80.604 1.00 37.21 87 PHE A CA 1
ATOM 667 C C . PHE A 1 87 ? 37.361 12.878 79.201 1.00 39.15 87 PHE A C 1
ATOM 668 O O . PHE A 1 87 ? 37.482 11.787 78.643 1.00 39.15 87 PHE A O 1
ATOM 676 N N . SER A 1 88 ? 36.789 13.930 78.628 1.00 41.78 88 SER A N 1
ATOM 677 C CA . SER A 1 88 ? 36.280 13.846 77.267 1.00 44.31 88 SER A CA 1
ATOM 678 C C . SER A 1 88 ? 37.281 14.371 76.242 1.00 46.02 88 SER A C 1
ATOM 679 O O . SER A 1 88 ? 38.046 15.302 76.522 1.00 46.35 88 SER A O 1
ATOM 682 N N . GLN A 1 89 ? 37.283 13.723 75.074 1.00 48.07 89 GLN A N 1
ATOM 683 C CA . GLN A 1 89 ? 37.759 14.291 73.806 1.00 49.75 89 GLN A CA 1
ATOM 684 C C . GLN A 1 89 ? 37.180 13.447 72.678 1.00 50.11 89 GLN A C 1
ATOM 685 O O . GLN A 1 89 ? 37.104 12.220 72.789 1.00 50.89 89 GLN A O 1
ATOM 691 N N . THR A 1 124 ? 52.256 -9.109 59.898 1.00 94.08 124 THR A N 1
ATOM 692 C CA . THR A 1 124 ? 50.952 -9.764 59.757 1.00 94.04 124 THR A CA 1
ATOM 693 C C . THR A 1 124 ? 49.941 -8.885 59.021 1.00 93.98 124 THR A C 1
ATOM 694 O O . THR A 1 124 ? 50.015 -7.652 59.065 1.00 93.97 124 THR A O 1
ATOM 698 N N . TRP A 1 125 ? 49.000 -9.545 58.349 1.00 93.87 125 TRP A N 1
ATOM 699 C CA . TRP A 1 125 ? 47.904 -8.888 57.637 1.00 93.68 125 TRP A CA 1
ATOM 700 C C . TRP A 1 125 ? 46.911 -8.206 58.591 1.00 93.45 125 TRP A C 1
ATOM 701 O O . TRP A 1 125 ? 46.284 -7.203 58.232 1.00 93.42 125 TRP A O 1
ATOM 712 N N . TRP A 1 126 ? 46.782 -8.755 59.801 1.00 93.08 126 TRP A N 1
ATOM 713 C CA . TRP A 1 126 ? 45.865 -8.239 60.828 1.00 92.68 126 TRP A CA 1
ATOM 714 C C . TRP A 1 126 ? 46.146 -6.783 61.214 1.00 92.39 126 TRP A C 1
ATOM 715 O O . TRP A 1 126 ? 45.217 -6.027 61.511 1.00 92.37 126 TRP A O 1
ATOM 726 N N . ALA A 1 127 ? 47.421 -6.397 61.197 1.00 92.00 127 ALA A N 1
ATOM 727 C CA . ALA A 1 127 ? 47.830 -5.027 61.509 1.00 91.57 127 ALA A CA 1
ATOM 728 C C . ALA A 1 127 ? 47.404 -4.030 60.428 1.00 91.29 127 ALA A C 1
ATOM 729 O O . ALA A 1 127 ? 47.185 -2.852 60.718 1.00 91.29 127 ALA A O 1
ATOM 731 N N . THR A 1 128 ? 47.290 -4.513 59.189 1.00 90.87 128 THR A N 1
ATOM 732 C CA . THR A 1 128 ? 46.893 -3.685 58.046 1.00 90.37 128 THR A CA 1
ATOM 733 C C . THR A 1 128 ? 45.404 -3.340 58.091 1.00 89.93 128 THR A C 1
ATOM 734 O O . THR A 1 128 ? 45.021 -2.186 57.872 1.00 89.87 128 THR A O 1
ATOM 738 N N . GLU A 1 129 ? 44.576 -4.343 58.380 1.00 89.38 129 GLU A N 1
ATOM 739 C CA . GLU A 1 129 ? 43.119 -4.171 58.384 1.00 88.88 129 GLU A CA 1
ATOM 740 C C . GLU A 1 129 ? 42.559 -3.579 59.682 1.00 88.37 129 GLU A C 1
ATOM 741 O O . GLU A 1 129 ? 41.412 -3.130 59.716 1.00 88.35 129 GLU A O 1
ATOM 747 N N . GLN A 1 130 ? 43.371 -3.578 60.738 1.00 87.76 130 GLN A N 1
ATOM 748 C CA . GLN A 1 130 ? 43.068 -2.818 61.952 1.00 87.16 130 GLN A CA 1
ATOM 749 C C . GLN A 1 130 ? 43.177 -1.321 61.680 1.00 86.77 130 GLN A C 1
ATOM 750 O O . GLN A 1 130 ? 42.411 -0.525 62.226 1.00 86.66 130 GLN A O 1
ATOM 756 N N . GLU A 1 131 ? 44.134 -0.956 60.830 1.00 86.29 131 GLU A N 1
ATOM 757 C CA . GLU A 1 131 ? 44.382 0.437 60.475 1.00 85.82 131 GLU A CA 1
ATOM 758 C C . GLU A 1 131 ? 43.308 1.018 59.561 1.00 85.33 131 GLU A C 1
ATOM 759 O O . GLU A 1 131 ? 42.987 2.203 59.663 1.00 85.32 131 GLU A O 1
ATOM 765 N N . LYS A 1 132 ? 42.757 0.192 58.670 1.00 84.69 132 LYS A N 1
ATOM 766 C CA . LYS A 1 132 ? 41.734 0.670 57.741 1.00 84.07 132 LYS A CA 1
ATOM 767 C C . LYS A 1 132 ? 40.408 0.928 58.454 1.00 83.48 132 LYS A C 1
ATOM 768 O O . LYS A 1 132 ? 39.835 2.009 58.312 1.00 83.51 132 LYS A O 1
ATOM 774 N N . LEU A 1 133 ? 39.933 -0.054 59.222 1.00 82.69 133 LEU A N 1
ATOM 775 C CA . LEU A 1 133 ? 38.700 0.104 60.000 1.00 81.96 133 LEU A CA 1
ATOM 776 C C . LEU A 1 133 ? 38.751 1.290 60.957 1.00 81.48 133 LEU A C 1
ATOM 777 O O . LEU A 1 133 ? 37.812 2.082 61.006 1.00 81.36 133 LEU A O 1
ATOM 782 N N . TYR A 1 134 ? 39.848 1.406 61.705 1.00 80.89 134 TYR A N 1
ATOM 783 C CA . TYR A 1 134 ? 40.037 2.498 62.659 1.00 80.36 134 TYR A CA 1
ATOM 784 C C . TYR A 1 134 ? 39.937 3.857 61.969 1.00 80.02 134 TYR A C 1
ATOM 785 O O . TYR A 1 134 ? 39.167 4.718 62.396 1.00 79.94 134 TYR A O 1
ATOM 794 N N . ALA A 1 135 ? 40.705 4.031 60.895 1.00 79.64 135 ALA A N 1
ATOM 795 C CA . ALA A 1 135 ? 40.676 5.257 60.098 1.00 79.27 135 ALA A CA 1
ATOM 796 C C . ALA A 1 135 ? 39.285 5.516 59.519 1.00 78.92 135 ALA A C 1
ATOM 797 O O . ALA A 1 135 ? 38.844 6.664 59.441 1.00 78.94 135 ALA A O 1
ATOM 799 N N . GLN A 1 136 ? 38.606 4.439 59.129 1.00 78.50 136 GLN A N 1
ATOM 800 C CA . GLN A 1 136 ? 37.247 4.505 58.595 1.00 78.11 136 GLN A CA 1
ATOM 801 C C . GLN A 1 136 ? 36.216 4.801 59.688 1.00 77.87 136 GLN A C 1
ATOM 802 O O . GLN A 1 136 ? 35.179 5.413 59.419 1.00 77.84 136 GLN A O 1
ATOM 808 N N . SER A 1 137 ? 36.506 4.356 60.911 1.00 77.56 137 SER A N 1
ATOM 809 C CA . SER A 1 137 ? 35.666 4.638 62.078 1.00 77.20 137 SER A CA 1
ATOM 810 C C . SER A 1 137 ? 35.823 6.085 62.537 1.00 77.09 137 SER A C 1
ATOM 811 O O . SER A 1 137 ? 34.848 6.721 62.940 1.00 76.92 137 SER A O 1
ATOM 814 N N . MET A 1 138 ? 37.054 6.591 62.472 1.00 77.07 138 MET A N 1
ATOM 815 C CA . MET A 1 138 ? 37.359 7.977 62.829 1.00 77.18 138 MET A CA 1
ATOM 816 C C . MET A 1 138 ? 36.821 8.968 61.801 1.00 77.28 138 MET A C 1
ATOM 817 O O . MET A 1 138 ? 36.483 10.103 62.144 1.00 77.15 138 MET A O 1
ATOM 822 N N . GLU A 1 139 ? 36.751 8.526 60.547 1.00 77.62 139 GLU A N 1
ATOM 823 C CA . GLU A 1 139 ? 36.220 9.331 59.449 1.00 77.98 139 GLU A CA 1
ATOM 824 C C . GLU A 1 139 ? 34.736 9.616 59.671 1.00 77.95 139 GLU A C 1
ATOM 825 O O . GLU A 1 139 ? 34.308 10.772 59.622 1.00 78.01 139 GLU A O 1
ATOM 831 N N . LEU A 1 140 ? 33.966 8.557 59.921 1.00 77.89 140 LEU A N 1
ATOM 832 C CA . LEU A 1 140 ? 32.540 8.674 60.217 1.00 77.94 140 LEU A CA 1
ATOM 833 C C . LEU A 1 140 ? 32.296 9.451 61.515 1.00 78.18 140 LEU A C 1
ATOM 834 O O . LEU A 1 140 ? 31.396 10.290 61.580 1.00 78.22 140 LEU A O 1
ATOM 839 N N . TYR A 1 141 ? 33.106 9.175 62.535 1.00 78.52 141 TYR A N 1
ATOM 840 C CA . TYR A 1 141 ? 33.029 9.892 63.806 1.00 78.86 141 TYR A CA 1
ATOM 841 C C . TYR A 1 141 ? 33.112 11.405 63.587 1.00 79.18 141 TYR A C 1
ATOM 842 O O . TYR A 1 141 ? 32.264 12.154 64.079 1.00 79.11 141 TYR A O 1
ATOM 851 N N . ASN A 1 142 ? 34.133 11.835 62.842 1.00 79.56 142 ASN A N 1
ATOM 852 C CA . ASN A 1 142 ? 34.314 13.241 62.476 1.00 79.94 142 ASN A CA 1
ATOM 853 C C . ASN A 1 142 ? 33.119 13.796 61.704 1.00 80.11 142 ASN A C 1
ATOM 854 O O . ASN A 1 142 ? 32.606 14.867 62.034 1.00 80.17 142 ASN A O 1
ATOM 859 N N . LYS A 1 143 ? 32.683 13.054 60.685 1.00 80.37 143 LYS A N 1
ATOM 860 C CA . LYS A 1 143 ? 31.531 13.429 59.860 1.00 80.63 143 LYS A CA 1
ATOM 861 C C . LYS A 1 143 ? 30.287 13.680 60.707 1.00 80.64 143 LYS A C 1
ATOM 862 O O . LYS A 1 143 ? 29.628 14.708 60.551 1.00 80.76 143 LYS A O 1
ATOM 868 N N . ALA A 1 144 ? 29.988 12.745 61.609 1.00 80.60 144 ALA A N 1
ATOM 869 C CA . ALA A 1 144 ? 28.820 12.836 62.487 1.00 80.53 144 ALA A CA 1
ATOM 870 C C . ALA A 1 144 ? 28.837 14.093 63.362 1.00 80.49 144 ALA A C 1
ATOM 871 O O . ALA A 1 144 ? 27.832 14.800 63.451 1.00 80.50 144 ALA A O 1
ATOM 873 N N . LEU A 1 145 ? 29.979 14.367 63.993 1.00 80.47 145 LEU A N 1
ATOM 874 C CA . LEU A 1 145 ? 30.159 15.572 64.807 1.00 80.38 145 LEU A CA 1
ATOM 875 C C . LEU A 1 145 ? 30.004 16.840 63.972 1.00 80.40 145 LEU A C 1
ATOM 876 O O . LEU A 1 145 ? 29.412 17.824 64.428 1.00 80.43 145 LEU A O 1
ATOM 881 N N . GLU A 1 146 ? 30.542 16.802 62.753 1.00 80.33 146 GLU A N 1
ATOM 882 C CA . GLU A 1 146 ? 30.434 17.906 61.801 1.00 80.27 146 GLU A CA 1
ATOM 883 C C . GLU A 1 146 ? 28.980 18.137 61.397 1.00 80.01 146 GLU A C 1
ATOM 884 O O . GLU A 1 146 ? 28.546 19.283 61.251 1.00 80.05 146 GLU A O 1
ATOM 890 N N . LYS A 1 147 ? 28.235 17.045 61.237 1.00 79.64 147 LYS A N 1
ATOM 891 C CA . LYS A 1 147 ? 26.831 17.109 60.834 1.00 79.36 147 LYS A CA 1
ATOM 892 C C . LYS A 1 147 ? 25.858 17.169 62.024 1.00 79.03 147 LYS A C 1
ATOM 893 O O . LYS A 1 147 ? 24.722 16.695 61.935 1.00 79.02 147 LYS A O 1
ATOM 899 N N . GLY A 1 148 ? 26.314 17.754 63.131 1.00 78.66 148 GLY A N 1
ATOM 900 C CA . GLY A 1 148 ? 25.447 18.055 64.273 1.00 78.04 148 GLY A CA 1
ATOM 901 C C . GLY A 1 148 ? 25.332 17.021 65.384 1.00 77.61 148 GLY A C 1
ATOM 902 O O . GLY A 1 148 ? 25.001 17.376 66.521 1.00 77.66 148 GLY A O 1
ATOM 903 N N . ILE A 1 149 ? 25.600 15.751 65.067 1.00 76.98 149 ILE A N 1
ATOM 904 C CA . ILE A 1 149 ? 25.390 14.643 66.013 1.00 76.26 149 ILE A CA 1
ATOM 905 C C . ILE A 1 149 ? 26.175 14.800 67.313 1.00 75.73 149 ILE A C 1
ATOM 906 O O . ILE A 1 149 ? 27.350 15.177 67.300 1.00 75.74 149 ILE A O 1
ATOM 908 N N . ALA A 1 150 ? 25.505 14.510 68.428 1.00 75.05 150 ALA A N 1
ATOM 909 C CA . ALA A 1 150 ? 26.075 14.676 69.768 1.00 74.34 150 ALA A CA 1
ATOM 910 C C . ALA A 1 150 ? 27.311 13.807 70.010 1.00 73.78 150 ALA A C 1
ATOM 911 O O . ALA A 1 150 ? 27.457 12.732 69.421 1.00 73.73 150 ALA A O 1
ATOM 913 N N . LYS A 1 151 ? 28.197 14.298 70.873 1.00 73.01 151 LYS A N 1
ATOM 914 C CA . LYS A 1 151 ? 29.424 13.601 71.248 1.00 72.24 151 LYS A CA 1
ATOM 915 C C . LYS A 1 151 ? 29.178 12.204 71.823 1.00 71.47 151 LYS A C 1
ATOM 916 O O . LYS A 1 151 ? 29.936 11.276 71.542 1.00 71.40 151 LYS A O 1
ATOM 922 N N . GLU A 1 152 ? 28.116 12.064 72.616 1.00 70.49 152 GLU A N 1
ATOM 923 C CA . GLU A 1 152 ? 27.828 10.820 73.337 1.00 69.60 152 GLU A CA 1
ATOM 924 C C . GLU A 1 152 ? 27.220 9.746 72.439 1.00 68.71 152 GLU A C 1
ATOM 925 O O . GLU A 1 152 ? 27.325 8.555 72.738 1.00 68.67 152 GLU A O 1
ATOM 931 N N . CYS A 1 153 ? 26.581 10.174 71.351 1.00 67.52 153 CYS A N 1
ATOM 932 C CA . CYS A 1 153 ? 26.041 9.257 70.343 1.00 66.27 153 CYS A CA 1
ATOM 933 C C . CYS A 1 153 ? 27.130 8.774 69.385 1.00 64.96 153 CYS A C 1
ATOM 934 O O . CYS A 1 153 ? 27.182 7.593 69.030 1.00 64.81 153 CYS A O 1
ATOM 937 N N . ALA A 1 154 ? 27.989 9.702 68.972 1.00 63.35 154 ALA A N 1
ATOM 938 C CA . ALA A 1 154 ? 29.086 9.417 68.058 1.00 61.81 154 ALA A CA 1
ATOM 939 C C . ALA A 1 154 ? 30.142 8.504 68.690 1.00 60.83 154 ALA A C 1
ATOM 940 O O . ALA A 1 154 ? 30.706 7.644 68.010 1.00 60.55 154 ALA A O 1
ATOM 942 N N . ARG A 1 155 ? 30.387 8.697 69.989 1.00 59.59 155 ARG A N 1
ATOM 943 C CA . ARG A 1 155 ? 31.299 7.862 70.787 1.00 58.56 155 ARG A CA 1
ATOM 944 C C . ARG A 1 155 ? 31.093 6.352 70.642 1.00 57.32 155 ARG A C 1
ATOM 945 O O . ARG A 1 155 ? 32.042 5.580 70.766 1.00 57.13 155 ARG A O 1
ATOM 953 N N . PHE A 1 156 ? 29.858 5.941 70.374 1.00 56.10 156 PHE A N 1
ATOM 954 C CA . PHE A 1 156 ? 29.512 4.523 70.291 1.00 55.01 156 PHE A CA 1
ATOM 955 C C . PHE A 1 156 ? 30.055 3.775 69.075 1.00 53.88 156 PHE A C 1
ATOM 956 O O . PHE A 1 156 ? 30.014 2.544 69.045 1.00 53.89 156 PHE A O 1
ATOM 964 N N . ILE A 1 157 ? 30.555 4.505 68.081 1.00 52.26 157 ILE A N 1
ATOM 965 C CA . ILE A 1 157 ? 31.123 3.870 66.889 1.00 51.00 157 ILE A CA 1
ATOM 966 C C . ILE A 1 157 ? 32.634 3.617 67.048 1.00 49.62 157 ILE A C 1
ATOM 967 O O . ILE A 1 157 ? 33.244 2.873 66.276 1.00 49.54 157 ILE A O 1
ATOM 972 N N . LEU A 1 158 ? 33.210 4.228 68.079 1.00 47.90 158 LEU A N 1
ATOM 973 C CA . LEU A 1 158 ? 34.622 4.075 68.415 1.00 46.31 158 LEU A CA 1
ATOM 974 C C . LEU A 1 158 ? 34.939 2.657 68.905 1.00 44.79 158 LEU A C 1
ATOM 975 O O . LEU A 1 158 ? 34.198 2.105 69.717 1.00 44.45 158 LEU A O 1
ATOM 980 N N . PRO A 1 159 ? 36.029 2.056 68.389 1.00 43.49 159 PRO A N 1
ATOM 981 C CA . PRO A 1 159 ? 36.444 0.709 68.790 1.00 42.68 159 PRO A CA 1
ATOM 982 C C . PRO A 1 159 ? 37.088 0.677 70.182 1.00 42.01 159 PRO A C 1
ATOM 983 O O . PRO A 1 159 ? 37.526 1.717 70.664 1.00 41.78 159 PRO A O 1
ATOM 987 N N . LEU A 1 160 ? 37.155 -0.500 70.812 1.00 41.11 160 LEU A N 1
ATOM 988 C CA . LEU A 1 160 ? 37.790 -0.642 72.133 1.00 40.53 160 LEU A CA 1
ATOM 989 C C . LEU A 1 160 ? 39.293 -0.301 72.147 1.00 40.07 160 LEU A C 1
ATOM 990 O O . LEU A 1 160 ? 39.884 -0.103 73.208 1.00 39.80 160 LEU A O 1
ATOM 995 N N . SER A 1 161 ? 39.900 -0.233 70.966 1.00 39.62 161 SER A N 1
ATOM 996 C CA . SER A 1 161 ? 41.318 0.090 70.836 1.00 39.15 161 SER A CA 1
ATOM 997 C C . SER A 1 161 ? 41.603 1.589 70.904 1.00 38.63 161 SER A C 1
ATOM 998 O O . SER A 1 161 ? 42.763 1.984 71.002 1.00 38.93 161 SER A O 1
ATOM 1001 N N . THR A 1 162 ? 40.556 2.413 70.839 1.00 37.84 162 THR A N 1
ATOM 1002 C CA . THR A 1 162 ? 40.710 3.869 70.843 1.00 37.49 162 THR A CA 1
ATOM 1003 C C . THR A 1 162 ? 41.366 4.399 72.132 1.00 37.11 162 THR A C 1
ATOM 1004 O O . THR A 1 162 ? 41.024 3.949 73.232 1.00 37.11 162 THR A O 1
ATOM 1008 N N . PRO A 1 163 ? 42.314 5.355 71.990 1.00 36.39 163 PRO A N 1
ATOM 1009 C CA . PRO A 1 163 ? 43.098 5.845 73.118 1.00 35.58 163 PRO A CA 1
ATOM 1010 C C . PRO A 1 163 ? 42.245 6.543 74.146 1.00 34.76 163 PRO A C 1
ATOM 1011 O O . PRO A 1 163 ? 41.238 7.177 73.805 1.00 34.75 163 PRO A O 1
ATOM 1015 N N . THR A 1 164 ? 42.647 6.410 75.404 1.00 33.58 164 THR A N 1
ATOM 1016 C CA . THR A 1 164 ? 41.993 7.115 76.494 1.00 32.21 164 THR A CA 1
ATOM 1017 C C . THR A 1 164 ? 43.007 7.417 77.582 1.00 31.51 164 THR A C 1
ATOM 1018 O O . THR A 1 164 ? 43.998 6.698 77.729 1.00 31.80 164 THR A O 1
ATOM 1022 N N . THR A 1 165 ? 42.775 8.505 78.309 1.00 30.32 165 THR A N 1
ATOM 1023 C CA . THR A 1 165 ? 43.573 8.825 79.483 1.00 29.47 165 THR A CA 1
ATOM 1024 C C . THR A 1 165 ? 42.656 8.905 80.708 1.00 28.63 165 THR A C 1
ATOM 1025 O O . THR A 1 165 ? 41.538 9.423 80.615 1.00 28.99 165 THR A O 1
ATOM 1029 N N . ILE A 1 166 ? 43.111 8.334 81.826 1.00 27.52 166 ILE A N 1
ATOM 1030 C CA . ILE A 1 166 ? 42.327 8.225 83.063 1.00 26.45 166 ILE A CA 1
ATOM 1031 C C . ILE A 1 166 ? 43.218 8.434 84.294 1.00 25.87 166 ILE A C 1
ATOM 1032 O O . ILE A 1 166 ? 44.403 8.105 84.267 1.00 25.93 166 ILE A O 1
ATOM 1037 N N . TYR A 1 167 ? 42.650 8.985 85.365 1.00 24.98 167 TYR A N 1
ATOM 1038 C CA . TYR A 1 167 ? 43.320 9.039 86.663 1.00 24.63 167 TYR A CA 1
ATOM 1039 C C . TYR A 1 167 ? 42.923 7.812 87.456 1.00 24.56 167 TYR A C 1
ATOM 1040 O O . TYR A 1 167 ? 41.762 7.369 87.414 1.00 25.09 167 TYR A O 1
ATOM 1049 N N . MET A 1 168 ? 43.885 7.273 88.186 1.00 23.62 168 MET A N 1
ATOM 1050 C CA . MET A 1 168 ? 43.670 6.133 89.043 1.00 23.30 168 MET A CA 1
ATOM 1051 C C . MET A 1 168 ? 44.286 6.502 90.377 1.00 22.62 168 MET A C 1
ATOM 1052 O O . MET A 1 168 ? 45.480 6.737 90.453 1.00 22.94 168 MET A O 1
ATOM 1057 N N . SER A 1 169 ? 43.459 6.541 91.416 1.00 22.20 169 SER A N 1
ATOM 1058 C CA . SER A 1 169 ? 43.855 6.985 92.745 1.00 21.65 169 SER A CA 1
ATOM 1059 C C . SER A 1 169 ? 43.527 5.897 93.748 1.00 21.26 169 SER A C 1
ATOM 1060 O O . SER A 1 169 ? 42.418 5.366 93.755 1.00 22.12 169 SER A O 1
ATOM 1063 N N . GLY A 1 170 ? 44.481 5.578 94.606 1.00 20.81 170 GLY A N 1
ATOM 1064 C CA . GLY A 1 170 ? 44.255 4.590 95.642 1.00 20.77 170 GLY A CA 1
ATOM 1065 C C . GLY A 1 170 ? 45.270 4.633 96.753 1.00 20.53 170 GLY A C 1
ATOM 1066 O O . GLY A 1 170 ? 46.333 5.241 96.609 1.00 20.96 170 GLY A O 1
ATOM 1067 N N . THR A 1 171 ? 44.963 3.968 97.862 1.00 20.61 171 THR A N 1
ATOM 1068 C CA . THR A 1 171 ? 45.912 3.897 98.967 1.00 20.28 171 THR A CA 1
ATOM 1069 C C . THR A 1 171 ? 47.115 3.067 98.514 1.00 20.41 171 THR A C 1
ATOM 1070 O O . THR A 1 171 ? 47.032 2.354 97.511 1.00 19.64 171 THR A O 1
ATOM 1074 N N . ILE A 1 172 ? 48.229 3.170 99.240 1.00 20.01 172 ILE A N 1
ATOM 1075 C CA . ILE A 1 172 ? 49.440 2.429 98.864 1.00 20.01 172 ILE A CA 1
ATOM 1076 C C . ILE A 1 172 ? 49.189 0.903 98.904 1.00 19.89 172 ILE A C 1
ATOM 1077 O O . ILE A 1 172 ? 49.586 0.181 97.985 1.00 19.94 172 ILE A O 1
ATOM 1082 N N . ARG A 1 173 ? 48.484 0.447 99.935 1.00 20.36 173 ARG A N 1
ATOM 1083 C CA . ARG A 1 173 ? 47.939 -0.915 100.017 1.00 21.26 173 ARG A CA 1
ATOM 1084 C C . ARG A 1 173 ? 47.313 -1.409 98.705 1.00 22.01 173 ARG A C 1
ATOM 1085 O O . ARG A 1 173 ? 47.608 -2.526 98.243 1.00 22.59 173 ARG A O 1
ATOM 1093 N N . ASP A 1 174 ? 46.458 -0.580 98.110 1.00 21.56 174 ASP A N 1
ATOM 1094 C CA . ASP A 1 174 ? 45.701 -0.978 96.936 1.00 21.96 174 ASP A CA 1
ATOM 1095 C C . ASP A 1 174 ? 46.584 -1.101 95.693 1.00 21.46 174 ASP A C 1
ATOM 1096 O O . ASP A 1 174 ? 46.384 -1.994 94.865 1.00 21.02 174 ASP A O 1
ATOM 1101 N N . TRP A 1 175 ? 47.553 -0.194 95.588 1.00 20.72 175 TRP A N 1
ATOM 1102 C CA . TRP A 1 175 ? 48.578 -0.229 94.564 1.00 19.95 175 TRP A CA 1
ATOM 1103 C C . TRP A 1 175 ? 49.446 -1.496 94.598 1.00 20.41 175 TRP A C 1
ATOM 1104 O O . TRP A 1 175 ? 49.746 -2.072 93.546 1.00 20.57 175 TRP A O 1
ATOM 1115 N N . ILE A 1 176 ? 49.851 -1.905 95.801 1.00 20.49 176 ILE A N 1
ATOM 1116 C CA . ILE A 1 176 ? 50.647 -3.115 96.028 1.00 21.41 176 ILE A CA 1
ATOM 1117 C C . ILE A 1 176 ? 49.974 -4.334 95.360 1.00 21.51 176 ILE A C 1
ATOM 1118 O O . ILE A 1 176 ? 50.567 -4.975 94.479 1.00 21.98 176 ILE A O 1
ATOM 1123 N N . HIS A 1 177 ? 48.718 -4.601 95.724 1.00 21.28 177 HIS A N 1
ATOM 1124 C CA . HIS A 1 177 ? 48.006 -5.765 95.195 1.00 20.97 177 HIS A CA 1
ATOM 1125 C C . HIS A 1 177 ? 47.542 -5.601 93.761 1.00 21.33 177 HIS A C 1
ATOM 1126 O O . HIS A 1 177 ? 47.319 -6.601 93.084 1.00 21.38 177 HIS A O 1
ATOM 1133 N N . TYR A 1 178 ? 47.399 -4.361 93.292 1.00 21.36 178 TYR A N 1
ATOM 1134 C CA . TYR A 1 178 ? 47.071 -4.152 91.886 1.00 21.86 178 TYR A CA 1
ATOM 1135 C C . TYR A 1 178 ? 48.296 -4.487 91.027 1.00 22.46 178 TYR A C 1
ATOM 1136 O O . TYR A 1 178 ? 48.210 -5.296 90.099 1.00 22.78 178 TYR A O 1
ATOM 1145 N N . ILE A 1 179 ? 49.425 -3.852 91.340 1.00 22.94 179 ILE A N 1
ATOM 1146 C CA . ILE A 1 179 ? 50.683 -4.105 90.639 1.00 24.21 179 ILE A CA 1
ATOM 1147 C C . ILE A 1 179 ? 51.060 -5.591 90.705 1.00 25.16 179 ILE A C 1
ATOM 1148 O O . ILE A 1 179 ? 51.322 -6.198 89.676 1.00 24.85 179 ILE A O 1
ATOM 1153 N N . GLU A 1 180 ? 51.079 -6.144 91.917 1.00 26.80 180 GLU A N 1
ATOM 1154 C CA . GLU A 1 180 ? 51.338 -7.566 92.170 1.00 29.53 180 GLU A CA 1
ATOM 1155 C C . GLU A 1 180 ? 50.553 -8.428 91.190 1.00 29.96 180 GLU A C 1
ATOM 1156 O O . GLU A 1 180 ? 51.127 -9.242 90.468 1.00 30.66 180 GLU A O 1
ATOM 1162 N N . LEU A 1 181 ? 49.233 -8.234 91.170 1.00 30.57 181 LEU A N 1
ATOM 1163 C CA . LEU A 1 181 ? 48.341 -9.034 90.356 1.00 31.16 181 LEU A CA 1
ATOM 1164 C C . LEU A 1 181 ? 48.567 -8.833 88.864 1.00 31.62 181 LEU A C 1
ATOM 1165 O O . LEU A 1 181 ? 48.723 -9.798 88.128 1.00 31.63 181 LEU A O 1
ATOM 1170 N N . ARG A 1 182 ? 48.570 -7.580 88.427 1.00 32.48 182 ARG A N 1
ATOM 1171 C CA . ARG A 1 182 ? 48.530 -7.278 87.004 1.00 33.57 182 ARG A CA 1
ATOM 1172 C C . ARG A 1 182 ? 49.877 -7.337 86.282 1.00 34.29 182 ARG A C 1
ATOM 1173 O O . ARG A 1 182 ? 49.916 -7.195 85.061 1.00 33.81 182 ARG A O 1
ATOM 1181 N N . THR A 1 183 ? 50.963 -7.547 87.033 1.00 35.92 183 THR A N 1
ATOM 1182 C CA . THR A 1 183 ? 52.292 -7.812 86.446 1.00 38.05 183 THR A CA 1
ATOM 1183 C C . THR A 1 183 ? 52.558 -9.316 86.236 1.00 39.72 183 THR A C 1
ATOM 1184 O O . THR A 1 183 ? 53.499 -9.693 85.533 1.00 40.24 183 THR A O 1
ATOM 1188 N N . SER A 1 184 ? 51.725 -10.164 86.833 1.00 41.65 184 SER A N 1
ATOM 1189 C CA . SER A 1 184 ? 51.901 -11.621 86.761 1.00 43.53 184 SER A CA 1
ATOM 1190 C C . SER A 1 184 ? 51.154 -12.244 85.588 1.00 44.30 184 SER A C 1
ATOM 1191 O O . SER A 1 184 ? 50.054 -11.806 85.229 1.00 44.46 184 SER A O 1
ATOM 1194 N N . ASN A 1 185 ? 51.753 -13.283 85.013 1.00 45.60 185 ASN A N 1
ATOM 1195 C CA . ASN A 1 185 ? 51.147 -14.027 83.907 1.00 46.81 185 ASN A CA 1
ATOM 1196 C C . ASN A 1 185 ? 49.703 -14.420 84.197 1.00 46.89 185 ASN A C 1
ATOM 1197 O O . ASN A 1 185 ? 49.355 -14.770 85.333 1.00 46.99 185 ASN A O 1
ATOM 1202 N N . GLY A 1 186 ? 48.866 -14.343 83.167 1.00 46.98 186 GLY A N 1
ATOM 1203 C CA . GLY A 1 186 ? 47.426 -14.493 83.345 1.00 47.19 186 GLY A CA 1
ATOM 1204 C C . GLY A 1 186 ? 46.664 -13.262 82.881 1.00 47.24 186 GLY A C 1
ATOM 1205 O O . GLY A 1 186 ? 45.624 -13.382 82.226 1.00 47.60 186 GLY A O 1
ATOM 1206 N N . THR A 1 187 ? 47.170 -12.077 83.228 1.00 46.82 187 THR A N 1
ATOM 1207 C CA . THR A 1 187 ? 46.608 -10.839 82.699 1.00 46.50 187 THR A CA 1
ATOM 1208 C C . THR A 1 187 ? 47.206 -10.612 81.309 1.00 46.38 187 THR A C 1
ATOM 1209 O O . THR A 1 187 ? 48.306 -11.092 81.021 1.00 46.12 187 THR A O 1
ATOM 1213 N N . GLN A 1 188 ? 46.476 -9.910 80.444 1.00 46.35 188 GLN A N 1
ATOM 1214 C CA . GLN A 1 188 ? 46.902 -9.778 79.051 1.00 46.51 188 GLN A CA 1
ATOM 1215 C C . GLN A 1 188 ? 48.016 -8.748 78.873 1.00 45.82 188 GLN A C 1
ATOM 1216 O O . GLN A 1 188 ? 48.181 -7.855 79.696 1.00 45.61 188 GLN A O 1
ATOM 1222 N N . ARG A 1 189 ? 48.785 -8.908 77.798 1.00 45.42 189 ARG A N 1
ATOM 1223 C CA . ARG A 1 189 ? 50.035 -8.180 77.580 1.00 44.89 189 ARG A CA 1
ATOM 1224 C C . ARG A 1 189 ? 49.936 -6.672 77.774 1.00 43.67 189 ARG A C 1
ATOM 1225 O O . ARG A 1 189 ? 50.710 -6.099 78.537 1.00 43.53 189 ARG A O 1
ATOM 1233 N N . GLU A 1 190 ? 48.984 -6.040 77.090 1.00 42.39 190 GLU A N 1
ATOM 1234 C CA . GLU A 1 190 ? 48.798 -4.588 77.178 1.00 41.13 190 GLU A CA 1
ATOM 1235 C C . GLU A 1 190 ? 48.604 -4.141 78.625 1.00 39.49 190 GLU A C 1
ATOM 1236 O O . GLU A 1 190 ? 49.098 -3.089 79.028 1.00 39.47 190 GLU A O 1
ATOM 1242 N N . HIS A 1 191 ? 47.898 -4.958 79.400 1.00 37.53 191 HIS A N 1
ATOM 1243 C CA . HIS A 1 191 ? 47.656 -4.659 80.803 1.00 35.99 191 HIS A CA 1
ATOM 1244 C C . HIS A 1 191 ? 48.902 -4.847 81.657 1.00 34.68 191 HIS A C 1
ATOM 1245 O O . HIS A 1 191 ? 49.177 -4.028 82.527 1.00 34.69 191 HIS A O 1
ATOM 1252 N N . ILE A 1 192 ? 49.646 -5.926 81.412 1.00 33.39 192 ILE A N 1
ATOM 1253 C CA . ILE A 1 192 ? 50.939 -6.141 82.068 1.00 32.15 192 ILE A CA 1
ATOM 1254 C C . ILE A 1 192 ? 51.856 -4.937 81.873 1.00 31.17 192 ILE A C 1
ATOM 1255 O O . ILE A 1 192 ? 52.492 -4.497 82.815 1.00 31.12 192 ILE A O 1
ATOM 1260 N N . ASP A 1 193 ? 51.890 -4.403 80.658 1.00 30.57 193 ASP A N 1
ATOM 1261 C CA . ASP A 1 193 ? 52.745 -3.268 80.313 1.00 30.67 193 ASP A CA 1
ATOM 1262 C C . ASP A 1 193 ? 52.394 -2.014 81.112 1.00 30.09 193 ASP A C 1
ATOM 1263 O O . ASP A 1 193 ? 53.295 -1.310 81.581 1.00 30.14 193 ASP A O 1
ATOM 1268 N N . LEU A 1 194 ? 51.085 -1.764 81.268 1.00 29.15 194 LEU A N 1
ATOM 1269 C CA . LEU A 1 194 ? 50.537 -0.613 82.012 1.00 27.67 194 LEU A CA 1
ATOM 1270 C C . LEU A 1 194 ? 50.820 -0.741 83.500 1.00 26.95 194 LEU A C 1
ATOM 1271 O O . LEU A 1 194 ? 51.193 0.230 84.164 1.00 26.49 194 LEU A O 1
ATOM 1276 N N . ALA A 1 195 ? 50.601 -1.940 84.029 1.00 25.98 195 ALA A N 1
ATOM 1277 C CA . ALA A 1 195 ? 50.911 -2.222 85.425 1.00 25.35 195 ALA A CA 1
ATOM 1278 C C . ALA A 1 195 ? 52.424 -2.148 85.729 1.00 24.73 195 ALA A C 1
ATOM 1279 O O . ALA A 1 195 ? 52.802 -1.845 86.856 1.00 24.87 195 ALA A O 1
ATOM 1281 N N . ASN A 1 196 ? 53.272 -2.451 84.742 1.00 24.35 196 ASN A N 1
ATOM 1282 C CA . ASN A 1 196 ? 54.741 -2.315 84.898 1.00 24.67 196 ASN A CA 1
ATOM 1283 C C . ASN A 1 196 ? 55.130 -0.817 84.885 1.00 24.16 196 ASN A C 1
ATOM 1284 O O . ASN A 1 196 ? 56.079 -0.415 85.542 1.00 24.09 196 ASN A O 1
ATOM 1289 N N . ALA A 1 197 ? 54.364 -0.006 84.153 1.00 24.17 197 ALA A N 1
ATOM 1290 C CA . ALA A 1 197 ? 54.549 1.450 84.137 1.00 24.58 197 ALA A CA 1
ATOM 1291 C C . ALA A 1 197 ? 54.187 2.071 85.482 1.00 24.89 197 ALA A C 1
ATOM 1292 O O . ALA A 1 197 ? 54.900 2.944 85.966 1.00 25.09 197 ALA A O 1
ATOM 1294 N N . CYS A 1 198 ? 53.108 1.594 86.104 1.00 24.71 198 CYS A N 1
ATOM 1295 C CA . CYS A 1 198 ? 52.743 2.010 87.466 1.00 24.46 198 CYS A CA 1
ATOM 1296 C C . CYS A 1 198 ? 53.767 1.579 88.516 1.00 24.53 198 CYS A C 1
ATOM 1297 O O . CYS A 1 198 ? 54.016 2.304 89.488 1.00 24.68 198 CYS A O 1
ATOM 1300 N N . LYS A 1 199 ? 54.321 0.379 88.337 1.00 24.68 199 LYS A N 1
ATOM 1301 C CA . LYS A 1 199 ? 55.271 -0.209 89.291 1.00 24.32 199 LYS A CA 1
ATOM 1302 C C . LYS A 1 199 ? 56.538 0.615 89.344 1.00 24.43 199 LYS A C 1
ATOM 1303 O O . LYS A 1 199 ? 57.092 0.826 90.407 1.00 24.80 199 LYS A O 1
ATOM 1309 N N . GLU A 1 200 ? 56.988 1.058 88.178 1.00 25.04 200 GLU A N 1
ATOM 1310 C CA . GLU A 1 200 ? 58.146 1.935 88.029 1.00 26.74 200 GLU A CA 1
ATOM 1311 C C . GLU A 1 200 ? 57.971 3.225 88.838 1.00 26.08 200 GLU A C 1
ATOM 1312 O O . GLU A 1 200 ? 58.880 3.645 89.561 1.00 26.22 200 GLU A O 1
ATOM 1318 N N . ILE A 1 201 ? 56.791 3.832 88.742 1.00 25.55 201 ILE A N 1
ATOM 1319 C CA . ILE A 1 201 ? 56.482 5.023 89.536 1.00 25.01 201 ILE A CA 1
ATOM 1320 C C . ILE A 1 201 ? 56.370 4.703 91.038 1.00 25.08 201 ILE A C 1
ATOM 1321 O O . ILE A 1 201 ? 56.918 5.432 91.883 1.00 24.93 201 ILE A O 1
ATOM 1326 N N . PHE A 1 202 ? 55.689 3.599 91.367 1.00 24.41 202 PHE A N 1
ATOM 1327 C CA . PHE A 1 202 ? 55.556 3.160 92.757 1.00 24.01 202 PHE A CA 1
ATOM 1328 C C . PHE A 1 202 ? 56.936 3.034 93.419 1.00 23.88 202 PHE A C 1
ATOM 1329 O O . PHE A 1 202 ? 57.138 3.490 94.534 1.00 24.04 202 PHE A O 1
ATOM 1337 N N . ILE A 1 203 ? 57.875 2.403 92.719 1.00 24.74 203 ILE A N 1
ATOM 1338 C CA . ILE A 1 203 ? 59.229 2.141 93.237 1.00 25.33 203 ILE A CA 1
ATOM 1339 C C . ILE A 1 203 ? 59.987 3.442 93.494 1.00 25.47 203 ILE A C 1
ATOM 1340 O O . ILE A 1 203 ? 60.695 3.561 94.490 1.00 26.00 203 ILE A O 1
ATOM 1345 N N . LYS A 1 204 ? 59.794 4.432 92.629 1.00 26.05 204 LYS A N 1
ATOM 1346 C CA . LYS A 1 204 ? 60.392 5.763 92.836 1.00 26.37 204 LYS A CA 1
ATOM 1347 C C . LYS A 1 204 ? 59.889 6.473 94.083 1.00 26.00 204 LYS A C 1
ATOM 1348 O O . LYS A 1 204 ? 60.646 7.189 94.742 1.00 26.03 204 LYS A O 1
ATOM 1354 N N . GLU A 1 205 ? 58.610 6.275 94.401 1.00 25.78 205 GLU A N 1
ATOM 1355 C CA . GLU A 1 205 ? 57.977 6.966 95.519 1.00 25.06 205 GLU A CA 1
ATOM 1356 C C . GLU A 1 205 ? 58.107 6.182 96.814 1.00 24.67 205 GLU A C 1
ATOM 1357 O O . GLU A 1 205 ? 58.169 6.745 97.910 1.00 24.66 205 GLU A O 1
ATOM 1363 N N . PHE A 1 206 ? 58.123 4.865 96.692 1.00 24.52 206 PHE A N 1
ATOM 1364 C CA . PHE A 1 206 ? 58.117 4.017 97.871 1.00 24.02 206 PHE A CA 1
ATOM 1365 C C . PHE A 1 206 ? 59.295 3.036 97.844 1.00 24.39 206 PHE A C 1
ATOM 1366 O O . PHE A 1 206 ? 59.101 1.820 97.909 1.00 23.36 206 PHE A O 1
ATOM 1374 N N . PRO A 1 207 ? 60.540 3.572 97.770 1.00 24.78 207 PRO A N 1
ATOM 1375 C CA . PRO A 1 207 ? 61.687 2.673 97.512 1.00 24.85 207 PRO A CA 1
ATOM 1376 C C . PRO A 1 207 ? 61.892 1.627 98.599 1.00 24.56 207 PRO A C 1
ATOM 1377 O O . PRO A 1 207 ? 62.395 0.540 98.327 1.00 24.89 207 PRO A O 1
ATOM 1381 N N . SER A 1 208 ? 61.457 1.946 99.810 1.00 24.66 208 SER A N 1
ATOM 1382 C CA . SER A 1 208 ? 61.594 1.074 100.953 1.00 24.83 208 SER A CA 1
ATOM 1383 C C . SER A 1 208 ? 60.541 -0.061 101.000 1.00 25.32 208 SER A C 1
ATOM 1384 O O . SER A 1 208 ? 60.829 -1.166 101.477 1.00 25.15 208 SER A O 1
ATOM 1387 N N . ILE A 1 209 ? 59.327 0.199 100.515 1.00 25.23 209 ILE A N 1
ATOM 1388 C CA . ILE A 1 209 ? 58.331 -0.875 100.355 1.00 24.94 209 ILE A CA 1
ATOM 1389 C C . ILE A 1 209 ? 58.744 -1.809 99.219 1.00 25.13 209 ILE A C 1
ATOM 1390 O O . ILE A 1 209 ? 58.696 -3.042 99.364 1.00 24.33 209 ILE A O 1
ATOM 1395 N N . ALA A 1 210 ? 59.148 -1.220 98.094 1.00 25.19 210 ALA A N 1
ATOM 1396 C CA . ALA A 1 210 ? 59.687 -1.978 96.970 1.00 26.01 210 ALA A CA 1
ATOM 1397 C C . ALA A 1 210 ? 60.785 -2.963 97.390 1.00 26.55 210 ALA A C 1
ATOM 1398 O O . ALA A 1 210 ? 60.742 -4.130 97.010 1.00 26.96 210 ALA A O 1
ATOM 1400 N N . LYS A 1 211 ? 61.757 -2.484 98.173 1.00 27.21 211 LYS A N 1
ATOM 1401 C CA . LYS A 1 211 ? 62.803 -3.324 98.760 1.00 27.76 211 LYS A CA 1
ATOM 1402 C C . LYS A 1 211 ? 62.209 -4.442 99.617 1.00 27.77 211 LYS A C 1
ATOM 1403 O O . LYS A 1 211 ? 62.688 -5.586 99.588 1.00 27.27 211 LYS A O 1
ATOM 1409 N N . ALA A 1 212 ? 61.169 -4.099 100.378 1.00 28.09 212 ALA A N 1
ATOM 1410 C CA . ALA A 1 212 ? 60.464 -5.059 101.236 1.00 28.39 212 ALA A CA 1
ATOM 1411 C C . ALA A 1 212 ? 59.778 -6.150 100.409 1.00 28.55 212 ALA A C 1
ATOM 1412 O O . ALA A 1 212 ? 59.541 -7.250 100.897 1.00 28.60 212 ALA A O 1
ATOM 1414 N N . LEU A 1 213 ? 59.483 -5.829 99.152 1.00 29.04 213 LEU A N 1
ATOM 1415 C CA . LEU A 1 213 ? 58.810 -6.740 98.235 1.00 29.61 213 LEU A CA 1
ATOM 1416 C C . LEU A 1 213 ? 59.708 -7.320 97.143 1.00 30.40 213 LEU A C 1
ATOM 1417 O O . LEU A 1 213 ? 59.222 -8.088 96.313 1.00 30.26 213 LEU A O 1
ATOM 1422 N N . ASP A 1 214 ? 60.998 -6.955 97.136 1.00 31.02 214 ASP A N 1
ATOM 1423 C CA . ASP A 1 214 ? 61.940 -7.386 96.102 1.00 31.93 214 ASP A CA 1
ATOM 1424 C C . ASP A 1 214 ? 61.572 -6.863 94.706 1.00 32.70 214 ASP A C 1
ATOM 1425 O O . ASP A 1 214 ? 61.890 -7.490 93.705 1.00 32.44 214 ASP A O 1
ATOM 1430 N N . TRP A 1 215 ? 60.907 -5.709 94.653 1.00 33.99 215 TRP A N 1
ATOM 1431 C CA . TRP A 1 215 ? 60.558 -5.047 93.394 1.00 34.98 215 TRP A CA 1
ATOM 1432 C C . TRP A 1 215 ? 61.720 -4.189 92.909 1.00 36.16 215 TRP A C 1
ATOM 1433 O O . TRP A 1 215 ? 62.259 -3.381 93.673 1.00 37.14 215 TRP A O 1
ATOM 1444 N N . VAL A 1 216 ? 62.119 -4.374 91.654 1.00 37.42 216 VAL A N 1
ATOM 1445 C CA . VAL A 1 216 ? 63.232 -3.611 91.081 1.00 38.93 216 VAL A CA 1
ATOM 1446 C C . VAL A 1 216 ? 62.847 -3.030 89.726 1.00 39.94 216 VAL A C 1
ATOM 1447 O O . VAL A 1 216 ? 61.912 -3.509 89.083 1.00 40.18 216 VAL A O 1
ATOM 1451 N N . HIS A 1 217 ? 63.572 -1.993 89.315 1.00 41.24 217 HIS A N 1
ATOM 1452 C CA . HIS A 1 217 ? 63.369 -1.360 88.018 1.00 42.56 217 HIS A CA 1
ATOM 1453 C C . HIS A 1 217 ? 63.829 -2.263 86.878 1.00 42.76 217 HIS A C 1
ATOM 1454 O O . HIS A 1 217 ? 63.018 -2.964 86.263 1.00 43.32 217 HIS A O 1
ATOM 1461 N N . MET B 2 1 ? 39.571 16.049 122.874 1.00 48.99 1 MET B N 1
ATOM 1462 C CA . MET B 2 1 ? 38.270 16.228 122.144 1.00 49.18 1 MET B CA 1
ATOM 1463 C C . MET B 2 1 ? 38.472 16.805 120.731 1.00 47.58 1 MET B C 1
ATOM 1464 O O . MET B 2 1 ? 37.582 17.473 120.192 1.00 47.73 1 MET B O 1
ATOM 1469 N N . SER B 2 2 ? 39.628 16.520 120.128 1.00 45.80 2 SER B N 1
ATOM 1470 C CA . SER B 2 2 ? 40.153 17.352 119.043 1.00 43.81 2 SER B CA 1
ATOM 1471 C C . SER B 2 2 ? 40.707 16.617 117.819 1.00 42.63 2 SER B C 1
ATOM 1472 O O . SER B 2 2 ? 40.645 15.392 117.731 1.00 42.67 2 SER B O 1
ATOM 1475 N N . ALA B 2 3 ? 41.245 17.390 116.876 1.00 41.04 3 ALA B N 1
ATOM 1476 C CA . ALA B 2 3 ? 41.768 16.863 115.617 1.00 39.64 3 ALA B CA 1
ATOM 1477 C C . ALA B 2 3 ? 42.967 17.666 115.115 1.00 38.65 3 ALA B C 1
ATOM 1478 O O . ALA B 2 3 ? 43.037 18.878 115.307 1.00 38.43 3 ALA B O 1
ATOM 1480 N N . LYS B 2 4 ? 43.911 16.994 114.468 1.00 37.66 4 LYS B N 1
ATOM 1481 C CA . LYS B 2 4 ? 44.969 17.707 113.750 1.00 36.94 4 LYS B CA 1
ATOM 1482 C C . LYS B 2 4 ? 45.229 17.124 112.371 1.00 35.74 4 LYS B C 1
ATOM 1483 O O . LYS B 2 4 ? 45.005 15.933 112.140 1.00 35.55 4 LYS B O 1
ATOM 1489 N N . LEU B 2 5 ? 45.686 17.971 111.454 1.00 34.20 5 LEU B N 1
ATOM 1490 C CA . LEU B 2 5 ? 46.082 17.509 110.134 1.00 32.85 5 LEU B CA 1
ATOM 1491 C C . LEU B 2 5 ? 47.383 16.724 110.272 1.00 32.20 5 LEU B C 1
ATOM 1492 O O . LEU B 2 5 ? 48.301 17.146 110.978 1.00 32.43 5 LEU B O 1
ATOM 1497 N N . ILE B 2 6 ? 47.438 15.559 109.629 1.00 30.61 6 ILE B N 1
ATOM 1498 C CA . ILE B 2 6 ? 48.616 14.711 109.670 1.00 28.69 6 ILE B CA 1
ATOM 1499 C C . ILE B 2 6 ? 49.239 14.720 108.281 1.00 27.69 6 ILE B C 1
ATOM 1500 O O . ILE B 2 6 ? 50.457 14.731 108.134 1.00 26.87 6 ILE B O 1
ATOM 1505 N N . SER B 2 7 ? 48.384 14.765 107.261 1.00 26.61 7 SER B N 1
ATOM 1506 C CA . SER B 2 7 ? 48.805 14.474 105.908 1.00 25.55 7 SER B CA 1
ATOM 1507 C C . SER B 2 7 ? 47.719 14.804 104.912 1.00 24.65 7 SER B C 1
ATOM 1508 O O . SER B 2 7 ? 46.535 14.589 105.169 1.00 24.59 7 SER B O 1
ATOM 1511 N N . VAL B 2 8 ? 48.135 15.279 103.749 1.00 23.65 8 VAL B N 1
ATOM 1512 C CA . VAL B 2 8 ? 47.212 15.539 102.663 1.00 22.87 8 VAL B CA 1
ATOM 1513 C C . VAL B 2 8 ? 47.914 15.409 101.310 1.00 23.04 8 VAL B C 1
ATOM 1514 O O . VAL B 2 8 ? 49.129 15.601 101.188 1.00 22.36 8 VAL B O 1
ATOM 1518 N N . THR B 2 9 ? 47.114 15.030 100.318 1.00 23.96 9 THR B N 1
ATOM 1519 C CA . THR B 2 9 ? 47.424 15.049 98.893 1.00 24.52 9 THR B CA 1
ATOM 1520 C C . THR B 2 9 ? 48.162 16.303 98.455 1.00 25.05 9 THR B C 1
ATOM 1521 O O . THR B 2 9 ? 47.654 17.424 98.645 1.00 24.99 9 THR B O 1
ATOM 1525 N N . LYS B 2 10 ? 49.350 16.111 97.869 1.00 25.77 10 LYS B N 1
ATOM 1526 C CA . LYS B 2 10 ? 50.083 17.191 97.199 1.00 26.82 10 LYS B CA 1
ATOM 1527 C C . LYS B 2 10 ? 50.367 16.885 95.718 1.00 26.56 10 LYS B C 1
ATOM 1528 O O . LYS B 2 10 ? 51.163 16.006 95.415 1.00 26.44 10 LYS B O 1
ATOM 1534 N N . PRO B 2 11 ? 49.709 17.603 94.791 1.00 27.21 11 PRO B N 1
ATOM 1535 C CA . PRO B 2 11 ? 49.992 17.388 93.360 1.00 28.02 11 PRO B CA 1
ATOM 1536 C C . PRO B 2 11 ? 51.419 17.752 92.933 1.00 29.27 11 PRO B C 1
ATOM 1537 O O . PRO B 2 11 ? 52.105 18.525 93.608 1.00 29.00 11 PRO B O 1
ATOM 1541 N N . VAL B 2 12 ? 51.845 17.170 91.818 1.00 31.08 12 VAL B N 1
ATOM 1542 C CA . VAL B 2 12 ? 53.175 17.385 91.257 1.00 32.91 12 VAL B CA 1
ATOM 1543 C C . VAL B 2 12 ? 53.079 17.778 89.784 1.00 34.51 12 VAL B C 1
ATOM 1544 O O . VAL B 2 12 ? 54.099 17.866 89.092 1.00 35.27 12 VAL B O 1
ATOM 1548 N N . VAL B 2 13 ? 51.858 18.002 89.300 1.00 36.26 13 VAL B N 1
ATOM 1549 C CA . VAL B 2 13 ? 51.659 18.502 87.930 1.00 37.87 13 VAL B CA 1
ATOM 1550 C C . VAL B 2 13 ? 51.954 20.018 87.898 1.00 38.76 13 VAL B C 1
ATOM 1551 O O . VAL B 2 13 ? 51.986 20.663 88.956 1.00 38.93 13 VAL B O 1
ATOM 1555 N N . GLU B 2 14 ? 52.181 20.584 86.709 1.00 39.76 14 GLU B N 1
ATOM 1556 C CA . GLU B 2 14 ? 52.589 21.994 86.619 1.00 39.93 14 GLU B CA 1
ATOM 1557 C C . GLU B 2 14 ? 51.394 22.932 86.710 1.00 39.38 14 GLU B C 1
ATOM 1558 O O . GLU B 2 14 ? 50.404 22.766 85.999 1.00 39.77 14 GLU B O 1
ATOM 1564 N N . GLY B 2 15 ? 51.492 23.910 87.604 1.00 38.76 15 GLY B N 1
ATOM 1565 C CA . GLY B 2 15 ? 50.432 24.902 87.786 1.00 37.86 15 GLY B CA 1
ATOM 1566 C C . GLY B 2 15 ? 49.325 24.429 88.711 1.00 37.06 15 GLY B C 1
ATOM 1567 O O . GLY B 2 15 ? 48.320 25.125 88.894 1.00 37.19 15 GLY B O 1
ATOM 1568 N N . VAL B 2 16 ? 49.503 23.238 89.281 1.00 35.76 16 VAL B N 1
ATOM 1569 C CA . VAL B 2 16 ? 48.594 22.736 90.295 1.00 34.71 16 VAL B CA 1
ATOM 1570 C C . VAL B 2 16 ? 49.390 22.482 91.560 1.00 34.06 16 VAL B C 1
ATOM 1571 O O . VAL B 2 16 ? 50.216 21.568 91.631 1.00 33.99 16 VAL B O 1
ATOM 1575 N N . ASN B 2 17 ? 49.110 23.290 92.571 1.00 32.84 17 ASN B N 1
ATOM 1576 C CA . ASN B 2 17 ? 49.973 23.371 93.730 1.00 31.93 17 ASN B CA 1
ATOM 1577 C C . ASN B 2 17 ? 49.411 22.657 94.950 1.00 30.83 17 ASN B C 1
ATOM 1578 O O . ASN B 2 17 ? 50.166 22.065 95.720 1.00 31.19 17 ASN B O 1
ATOM 1583 N N . THR B 2 18 ? 48.094 22.716 95.111 1.00 29.08 18 THR B N 1
ATOM 1584 C CA . THR B 2 18 ? 47.418 22.167 96.281 1.00 27.79 18 THR B CA 1
ATOM 1585 C C . THR B 2 18 ? 46.436 21.064 95.900 1.00 26.76 18 THR B C 1
ATOM 1586 O O . THR B 2 18 ? 46.087 20.903 94.731 1.00 26.11 18 THR B O 1
ATOM 1590 N N . ALA B 2 19 ? 45.983 20.324 96.903 1.00 26.41 19 ALA B N 1
ATOM 1591 C CA . ALA B 2 19 ? 44.912 19.337 96.727 1.00 26.21 19 ALA B CA 1
ATOM 1592 C C . ALA B 2 19 ? 43.646 19.970 96.132 1.00 26.28 19 ALA B C 1
ATOM 1593 O O . ALA B 2 19 ? 43.046 19.425 95.206 1.00 26.39 19 ALA B O 1
ATOM 1595 N N . GLU B 2 20 ? 43.241 21.129 96.649 1.00 26.62 20 GLU B N 1
ATOM 1596 C CA . GLU B 2 20 ? 42.017 21.775 96.149 1.00 27.11 20 GLU B CA 1
ATOM 1597 C C . GLU B 2 20 ? 42.120 22.149 94.671 1.00 26.62 20 GLU B C 1
ATOM 1598 O O . GLU B 2 20 ? 41.150 22.020 93.919 1.00 26.75 20 GLU B O 1
ATOM 1604 N N . GLU B 2 21 ? 43.310 22.597 94.271 1.00 26.00 21 GLU B N 1
ATOM 1605 C CA . GLU B 2 21 ? 43.593 22.992 92.897 1.00 25.47 21 GLU B CA 1
ATOM 1606 C C . GLU B 2 21 ? 43.562 21.815 91.935 1.00 24.40 21 GLU B C 1
ATOM 1607 O O . GLU B 2 21 ? 43.240 21.976 90.758 1.00 25.05 21 GLU B O 1
ATOM 1613 N N . LEU B 2 22 ? 43.885 20.620 92.423 1.00 23.39 22 LEU B N 1
ATOM 1614 C CA . LEU B 2 22 ? 43.802 19.431 91.586 1.00 22.02 22 LEU B CA 1
ATOM 1615 C C . LEU B 2 22 ? 42.351 19.037 91.339 1.00 21.37 22 LEU B C 1
ATOM 1616 O O . LEU B 2 22 ? 41.963 18.730 90.204 1.00 21.90 22 LEU B O 1
ATOM 1621 N N . ILE B 2 23 ? 41.547 19.063 92.390 1.00 21.15 23 ILE B N 1
ATOM 1622 C CA . ILE B 2 23 ? 40.088 18.850 92.267 1.00 21.33 23 ILE B CA 1
ATOM 1623 C C . ILE B 2 23 ? 39.466 19.810 91.261 1.00 22.09 23 ILE B C 1
ATOM 1624 O O . ILE B 2 23 ? 38.690 19.388 90.394 1.00 22.58 23 ILE B O 1
ATOM 1629 N N . ALA B 2 24 ? 39.824 21.095 91.345 1.00 22.90 24 ALA B N 1
ATOM 1630 C CA . ALA B 2 24 ? 39.282 22.100 90.412 1.00 23.12 24 ALA B CA 1
ATOM 1631 C C . ALA B 2 24 ? 39.799 21.864 88.990 1.00 23.81 24 ALA B C 1
ATOM 1632 O O . ALA B 2 24 ? 39.082 22.049 88.012 1.00 24.39 24 ALA B O 1
ATOM 1634 N N . TYR B 2 25 ? 41.058 21.455 88.884 1.00 24.83 25 TYR B N 1
ATOM 1635 C CA . TYR B 2 25 ? 41.681 21.141 87.599 1.00 25.32 25 TYR B CA 1
ATOM 1636 C C . TYR B 2 25 ? 41.070 19.881 86.960 1.00 25.37 25 TYR B C 1
ATOM 1637 O O . TYR B 2 25 ? 40.820 19.841 85.747 1.00 26.14 25 TYR B O 1
ATOM 1646 N N . ALA B 2 26 ? 40.851 18.839 87.758 1.00 24.91 26 ALA B N 1
ATOM 1647 C CA . ALA B 2 26 ? 40.171 17.644 87.244 1.00 24.51 26 ALA B CA 1
ATOM 1648 C C . ALA B 2 26 ? 38.772 17.999 86.736 1.00 24.72 26 ALA B C 1
ATOM 1649 O O . ALA B 2 26 ? 38.400 17.625 85.620 1.00 24.07 26 ALA B O 1
ATOM 1651 N N . ALA B 2 27 ? 38.028 18.779 87.524 1.00 25.32 27 ALA B N 1
ATOM 1652 C CA . ALA B 2 27 ? 36.719 19.290 87.090 1.00 26.13 27 ALA B CA 1
ATOM 1653 C C . ALA B 2 27 ? 36.797 19.922 85.714 1.00 26.73 27 ALA B C 1
ATOM 1654 O O . ALA B 2 27 ? 35.995 19.603 84.848 1.00 27.31 27 ALA B O 1
ATOM 1656 N N . ARG B 2 28 ? 37.777 20.804 85.515 1.00 27.44 28 ARG B N 1
ATOM 1657 C CA . ARG B 2 28 ? 37.867 21.608 84.296 1.00 27.43 28 ARG B CA 1
ATOM 1658 C C . ARG B 2 28 ? 38.283 20.798 83.071 1.00 28.29 28 ARG B C 1
ATOM 1659 O O . ARG B 2 28 ? 37.736 20.985 81.983 1.00 27.93 28 ARG B O 1
ATOM 1667 N N . VAL B 2 29 ? 39.265 19.921 83.238 1.00 29.70 29 VAL B N 1
ATOM 1668 C CA . VAL B 2 29 ? 39.743 19.099 82.113 1.00 31.03 29 VAL B CA 1
ATOM 1669 C C . VAL B 2 29 ? 38.841 17.896 81.778 1.00 31.97 29 VAL B C 1
ATOM 1670 O O . VAL B 2 29 ? 38.923 17.352 80.677 1.00 31.98 29 VAL B O 1
ATOM 1674 N N . SER B 2 30 ? 37.967 17.503 82.707 1.00 33.14 30 SER B N 1
ATOM 1675 C CA . SER B 2 30 ? 36.890 16.533 82.404 1.00 34.72 30 SER B CA 1
ATOM 1676 C C . SER B 2 30 ? 36.030 17.014 81.232 1.00 36.01 30 SER B C 1
ATOM 1677 O O . SER B 2 30 ? 35.696 16.244 80.327 1.00 36.23 30 SER B O 1
ATOM 1680 N N . ASN B 2 31 ? 35.673 18.295 81.270 1.00 37.55 31 ASN B N 1
ATOM 1681 C CA . ASN B 2 31 ? 34.803 18.904 80.278 1.00 39.46 31 ASN B CA 1
ATOM 1682 C C . ASN B 2 31 ? 35.385 20.238 79.822 1.00 40.41 31 ASN B C 1
ATOM 1683 O O . ASN B 2 31 ? 34.946 21.290 80.285 1.00 40.32 31 ASN B O 1
ATOM 1688 N N . PRO B 2 32 ? 36.377 20.202 78.911 1.00 41.89 32 PRO B N 1
ATOM 1689 C CA . PRO B 2 32 ? 37.114 21.425 78.564 1.00 42.79 32 PRO B CA 1
ATOM 1690 C C . PRO B 2 32 ? 36.215 22.492 77.938 1.00 43.86 32 PRO B C 1
ATOM 1691 O O . PRO B 2 32 ? 36.431 23.680 78.162 1.00 44.41 32 PRO B O 1
ATOM 1695 N N . GLU B 2 33 ? 35.204 22.057 77.190 1.00 44.96 33 GLU B N 1
ATOM 1696 C CA . GLU B 2 33 ? 34.243 22.954 76.524 1.00 45.99 33 GLU B CA 1
ATOM 1697 C C . GLU B 2 33 ? 33.327 23.738 77.475 1.00 45.61 33 GLU B C 1
ATOM 1698 O O . GLU B 2 33 ? 32.949 24.867 77.171 1.00 46.24 33 GLU B O 1
ATOM 1704 N N . ASN B 2 34 ? 32.961 23.132 78.604 1.00 45.01 34 ASN B N 1
ATOM 1705 C CA . ASN B 2 34 ? 32.030 23.734 79.560 1.00 44.25 34 ASN B CA 1
ATOM 1706 C C . ASN B 2 34 ? 32.312 25.206 79.882 1.00 43.40 34 ASN B C 1
ATOM 1707 O O . ASN B 2 34 ? 33.417 25.556 80.318 1.00 43.28 34 ASN B O 1
ATOM 1712 N N . GLN B 2 35 ? 31.301 26.052 79.676 1.00 42.07 35 GLN B N 1
ATOM 1713 C CA . GLN B 2 35 ? 31.360 27.478 80.028 1.00 40.83 35 GLN B CA 1
ATOM 1714 C C . GLN B 2 35 ? 31.399 27.627 81.544 1.00 39.27 35 GLN B C 1
ATOM 1715 O O . GLN B 2 35 ? 31.762 28.669 82.079 1.00 38.72 35 GLN B O 1
ATOM 1721 N N . ILE B 2 36 ? 31.006 26.560 82.222 1.00 37.76 36 ILE B N 1
ATOM 1722 C CA . ILE B 2 36 ? 31.074 26.466 83.667 1.00 36.43 36 ILE B CA 1
ATOM 1723 C C . ILE B 2 36 ? 32.528 26.612 84.187 1.00 35.36 36 ILE B C 1
ATOM 1724 O O . ILE B 2 36 ? 32.757 27.117 85.288 1.00 34.91 36 ILE B O 1
ATOM 1729 N N . ASN B 2 37 ? 33.498 26.195 83.374 1.00 34.04 37 ASN B N 1
ATOM 1730 C CA . ASN B 2 37 ? 34.917 26.290 83.733 1.00 33.05 37 ASN B CA 1
ATOM 1731 C C . ASN B 2 37 ? 35.386 27.717 83.967 1.00 32.81 37 ASN B C 1
ATOM 1732 O O . ASN B 2 37 ? 36.407 27.924 84.616 1.00 33.13 37 ASN B O 1
ATOM 1737 N N . ASN B 2 38 ? 34.633 28.688 83.443 1.00 32.66 38 ASN B N 1
ATOM 1738 C CA . ASN B 2 38 ? 34.951 30.123 83.574 1.00 32.45 38 ASN B CA 1
ATOM 1739 C C . ASN B 2 38 ? 34.562 30.717 84.920 1.00 31.94 38 ASN B C 1
ATOM 1740 O O . ASN B 2 38 ? 34.774 31.906 85.174 1.00 32.19 38 ASN B O 1
ATOM 1745 N N . LYS B 2 39 ? 33.981 29.896 85.777 1.00 31.11 39 LYS B N 1
ATOM 1746 C CA . LYS B 2 39 ? 33.607 30.339 87.106 1.00 31.15 39 LYS B CA 1
ATOM 1747 C C . LYS B 2 39 ? 34.821 30.323 88.019 1.00 31.05 39 LYS B C 1
ATOM 1748 O O . LYS B 2 39 ? 35.839 29.699 87.696 1.00 31.08 39 LYS B O 1
ATOM 1754 N N . THR B 2 40 ? 34.725 31.014 89.154 1.00 31.02 40 THR B N 1
ATOM 1755 C CA . THR B 2 40 ? 35.692 30.819 90.228 1.00 30.88 40 THR B CA 1
ATOM 1756 C C . THR B 2 40 ? 35.630 29.341 90.608 1.00 31.07 40 THR B C 1
ATOM 1757 O O . THR B 2 40 ? 34.632 28.657 90.309 1.00 30.97 40 THR B O 1
ATOM 1761 N N . ALA B 2 41 ? 36.681 28.853 91.263 1.00 30.94 41 ALA B N 1
ATOM 1762 C CA . ALA B 2 41 ? 36.749 27.453 91.678 1.00 30.80 41 ALA B CA 1
ATOM 1763 C C . ALA B 2 41 ? 35.538 27.099 92.535 1.00 30.74 41 ALA B C 1
ATOM 1764 O O . ALA B 2 41 ? 34.909 26.060 92.329 1.00 31.10 41 ALA B O 1
ATOM 1766 N N . SER B 2 42 ? 35.200 27.967 93.484 1.00 30.75 42 SER B N 1
ATOM 1767 C CA . SER B 2 42 ? 34.089 27.686 94.391 1.00 30.84 42 SER B CA 1
ATOM 1768 C C . SER B 2 42 ? 32.757 27.680 93.632 1.00 30.50 42 SER B C 1
ATOM 1769 O O . SER B 2 42 ? 31.832 26.987 94.017 1.00 30.68 42 SER B O 1
ATOM 1772 N N . GLY B 2 43 ? 32.687 28.433 92.538 1.00 30.49 43 GLY B N 1
ATOM 1773 C CA . GLY B 2 43 ? 31.502 28.441 91.676 1.00 29.87 43 GLY B CA 1
ATOM 1774 C C . GLY B 2 43 ? 31.370 27.143 90.897 1.00 29.32 43 GLY B C 1
ATOM 1775 O O . GLY B 2 43 ? 30.291 26.555 90.830 1.00 29.40 43 GLY B O 1
ATOM 1776 N N . LEU 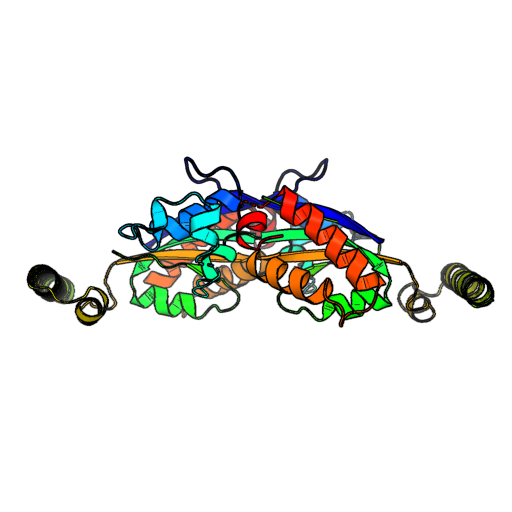B 2 44 ? 32.478 26.715 90.300 1.00 28.58 44 LEU B N 1
ATOM 1777 C CA . LEU B 2 44 ? 32.571 25.466 89.561 1.00 27.86 44 LEU B CA 1
ATOM 1778 C C . LEU B 2 44 ? 32.208 24.289 90.470 1.00 27.10 44 LEU B C 1
ATOM 1779 O O . LEU B 2 44 ? 31.377 23.457 90.119 1.00 26.61 44 LEU B O 1
ATOM 1784 N N . LEU B 2 45 ? 32.843 24.240 91.639 1.00 26.48 45 LEU B N 1
ATOM 1785 C CA . LEU B 2 45 ? 32.726 23.107 92.558 1.00 26.29 45 LEU B CA 1
ATOM 1786 C C . LEU B 2 45 ? 31.341 22.969 93.178 1.00 26.15 45 LEU B C 1
ATOM 1787 O O . LEU B 2 45 ? 30.884 21.861 93.435 1.00 25.84 45 LEU B O 1
ATOM 1792 N N . LYS B 2 46 ? 30.671 24.094 93.399 1.00 26.75 46 LYS B N 1
ATOM 1793 C CA . LYS B 2 46 ? 29.260 24.077 93.808 1.00 27.16 46 LYS B CA 1
ATOM 1794 C C . LYS B 2 46 ? 28.425 23.229 92.842 1.00 26.79 46 LYS B C 1
ATOM 1795 O O . LYS B 2 46 ? 27.597 22.425 93.281 1.00 26.14 46 LYS B O 1
ATOM 1801 N N . TYR B 2 47 ? 28.660 23.411 91.539 1.00 26.67 47 TYR B N 1
ATOM 1802 C CA . TYR B 2 47 ? 27.954 22.652 90.512 1.00 26.76 47 TYR B CA 1
ATOM 1803 C C . TYR B 2 47 ? 28.368 21.186 90.420 1.00 26.80 47 TYR B C 1
ATOM 1804 O O . TYR B 2 47 ? 27.505 20.312 90.287 1.00 26.39 47 TYR B O 1
ATOM 1823 N N . ILE B 2 49 ? 29.364 19.475 92.807 1.00 24.66 49 ILE B N 1
ATOM 1824 C CA . ILE B 2 49 ? 28.666 18.890 93.947 1.00 23.87 49 ILE B CA 1
ATOM 1825 C C . ILE B 2 49 ? 27.186 18.665 93.618 1.00 23.88 49 ILE B C 1
ATOM 1826 O O . ILE B 2 49 ? 26.654 17.560 93.790 1.00 23.78 49 ILE B O 1
ATOM 1831 N N . ARG B 2 50 ? 26.542 19.705 93.107 1.00 23.85 50 ARG B N 1
ATOM 1832 C CA . ARG B 2 50 ? 25.132 19.658 92.756 1.00 24.46 50 ARG B CA 1
ATOM 1833 C C . ARG B 2 50 ? 24.813 18.571 91.713 1.00 25.19 50 ARG B C 1
ATOM 1834 O O . ARG B 2 50 ? 23.776 17.928 91.803 1.00 25.16 50 ARG B O 1
ATOM 1842 N N . HIS B 2 51 ? 25.707 18.376 90.741 1.00 25.96 51 HIS B N 1
ATOM 1843 C CA . HIS B 2 51 ? 25.532 17.384 89.677 1.00 26.96 51 HIS B CA 1
ATOM 1844 C C . HIS B 2 51 ? 25.912 15.951 90.096 1.00 26.40 51 HIS B C 1
ATOM 1845 O O . HIS B 2 51 ? 25.760 15.020 89.309 1.00 26.12 51 HIS B O 1
ATOM 1852 N N . LYS B 2 52 ? 26.432 15.793 91.310 1.00 25.58 52 LYS B N 1
ATOM 1853 C CA . LYS B 2 52 ? 26.903 14.508 91.825 1.00 25.35 52 LYS B CA 1
ATOM 1854 C C . LYS B 2 52 ? 28.135 13.933 91.075 1.00 24.94 52 LYS B C 1
ATOM 1855 O O . LYS B 2 52 ? 28.322 12.698 91.025 1.00 24.31 52 LYS B O 1
ATOM 1861 N N . HIS B 2 53 ? 28.954 14.827 90.500 1.00 24.16 53 HIS B N 1
ATOM 1862 C CA . HIS B 2 53 ? 30.226 14.466 89.832 1.00 23.70 53 HIS B CA 1
ATOM 1863 C C . HIS B 2 53 ? 31.267 14.259 90.923 1.00 23.21 53 HIS B C 1
ATOM 1864 O O . HIS B 2 53 ? 32.181 15.076 91.094 1.00 23.12 53 HIS B O 1
ATOM 1871 N N . TRP B 2 54 ? 31.115 13.164 91.663 1.00 22.48 54 TRP B N 1
ATOM 1872 C CA . TRP B 2 54 ? 31.888 12.953 92.887 1.00 21.74 54 TRP B CA 1
ATOM 1873 C C . TRP B 2 54 ? 33.359 12.583 92.725 1.00 19.86 54 TRP B C 1
ATOM 1874 O O . TRP B 2 54 ? 34.116 12.763 93.658 1.00 18.77 54 TRP B O 1
ATOM 1885 N N . SER B 2 55 ? 33.751 12.072 91.564 1.00 19.20 55 SER B N 1
ATOM 1886 C CA . SER B 2 55 ? 35.096 11.469 91.402 1.00 19.04 55 SER B CA 1
ATOM 1887 C C . SER B 2 55 ? 36.217 12.496 91.434 1.00 19.02 55 SER B C 1
ATOM 1888 O O . SER B 2 55 ? 37.356 12.167 91.776 1.00 18.38 55 SER B O 1
ATOM 1891 N N . ILE B 2 56 ? 35.892 13.747 91.103 1.00 19.45 56 ILE B N 1
ATOM 1892 C CA . ILE B 2 56 ? 36.893 14.810 91.179 1.00 19.58 56 ILE B CA 1
ATOM 1893 C C . ILE B 2 56 ? 37.303 15.028 92.632 1.00 19.81 56 ILE B C 1
ATOM 1894 O O . ILE B 2 56 ? 38.460 15.371 92.904 1.00 19.99 56 ILE B O 1
ATOM 1899 N N . PHE B 2 57 ? 36.369 14.786 93.562 1.00 19.44 57 PHE B N 1
ATOM 1900 C CA . PHE B 2 57 ? 36.640 14.936 94.998 1.00 19.31 57 PHE B CA 1
ATOM 1901 C C . PHE B 2 57 ? 37.302 13.702 95.594 1.00 19.73 57 PHE B C 1
ATOM 1902 O O . PHE B 2 57 ? 37.558 13.646 96.793 1.00 19.44 57 PHE B O 1
ATOM 1910 N N . GLU B 2 58 ? 37.592 12.729 94.739 1.00 20.28 58 GLU B N 1
ATOM 1911 C CA . GLU B 2 58 ? 38.304 11.517 95.139 1.00 21.71 58 GLU B CA 1
ATOM 1912 C C . GLU B 2 58 ? 39.726 11.460 94.549 1.00 21.53 58 GLU B C 1
ATOM 1913 O O . GLU B 2 58 ? 40.369 10.408 94.547 1.00 21.58 58 GLU B O 1
ATOM 1919 N N . THR B 2 59 ? 40.206 12.607 94.060 1.00 21.74 59 THR B N 1
ATOM 1920 C CA . THR B 2 59 ? 41.601 12.769 93.631 1.00 22.20 59 THR B CA 1
ATOM 1921 C C . THR B 2 59 ? 42.481 13.229 94.798 1.00 22.61 59 THR B C 1
ATOM 1922 O O . THR B 2 59 ? 43.709 13.311 94.683 1.00 23.54 59 THR B O 1
ATOM 1926 N N . ALA B 2 60 ? 41.842 13.477 95.935 1.00 22.28 60 ALA B N 1
ATOM 1927 C CA . ALA B 2 60 ? 42.497 14.060 97.085 1.00 22.00 60 ALA B CA 1
ATOM 1928 C C . ALA B 2 60 ? 42.130 13.246 98.307 1.00 21.55 60 ALA B C 1
ATOM 1929 O O . ALA B 2 60 ? 41.029 12.718 98.412 1.00 21.51 60 ALA B O 1
ATOM 1931 N N . PHE B 2 61 ? 43.059 13.204 99.241 1.00 21.30 61 PHE B N 1
ATOM 1932 C CA . PHE B 2 61 ? 43.033 12.311 100.381 1.00 21.83 61 PHE B CA 1
ATOM 1933 C C . PHE B 2 61 ? 43.674 13.130 101.457 1.00 22.65 61 PHE B C 1
ATOM 1934 O O . PHE B 2 61 ? 44.662 13.843 101.204 1.00 22.02 61 PHE B O 1
ATOM 1942 N N . MET B 2 62 ? 43.110 13.008 102.651 1.00 23.63 62 MET B N 1
ATOM 1943 C CA . MET B 2 62 ? 43.540 13.754 103.806 1.00 25.46 62 MET B CA 1
ATOM 1944 C C . MET B 2 62 ? 43.485 12.807 104.975 1.00 25.55 62 MET B C 1
ATOM 1945 O O . MET B 2 62 ? 42.642 11.922 105.014 1.00 25.77 62 MET B O 1
ATOM 1950 N N . THR B 2 63 ? 44.391 12.981 105.930 1.00 26.59 63 THR B N 1
ATOM 1951 C CA . THR B 2 63 ? 44.309 12.218 107.167 1.00 26.83 63 THR B CA 1
ATOM 1952 C C . THR B 2 63 ? 44.441 13.059 108.418 1.00 27.40 63 THR B C 1
ATOM 1953 O O . THR B 2 63 ? 45.238 14.004 108.478 1.00 27.57 63 THR B O 1
ATOM 1957 N N . LEU B 2 64 ? 43.602 12.743 109.395 1.00 27.99 64 LEU B N 1
ATOM 1958 C CA . LEU B 2 64 ? 43.558 13.490 110.629 1.00 28.83 64 LEU B CA 1
ATOM 1959 C C . LEU B 2 64 ? 43.752 12.572 111.795 1.00 29.67 64 LEU B C 1
ATOM 1960 O O . LEU B 2 64 ? 43.313 11.419 111.782 1.00 29.44 64 LEU B O 1
ATOM 1965 N N . GLU B 2 65 ? 44.422 13.105 112.807 1.00 30.85 65 GLU B N 1
ATOM 1966 C CA . GLU B 2 65 ? 44.539 12.449 114.089 1.00 31.95 65 GLU B CA 1
ATOM 1967 C C . GLU B 2 65 ? 43.410 12.954 114.969 1.00 32.55 65 GLU B C 1
ATOM 1968 O O . GLU B 2 65 ? 43.228 14.160 115.136 1.00 32.75 65 GLU B O 1
ATOM 1974 N N . LEU B 2 66 ? 42.648 12.023 115.524 1.00 33.49 66 LEU B N 1
ATOM 1975 C CA . LEU B 2 66 ? 41.519 12.375 116.363 1.00 34.52 66 LEU B CA 1
ATOM 1976 C C . LEU B 2 66 ? 41.779 11.943 117.785 1.00 35.37 66 LEU B C 1
ATOM 1977 O O . LEU B 2 66 ? 42.242 10.826 118.028 1.00 35.21 66 LEU B O 1
ATOM 1982 N N . LYS B 2 67 ? 41.500 12.852 118.713 1.00 36.64 67 LYS B N 1
ATOM 1983 C CA . LYS B 2 67 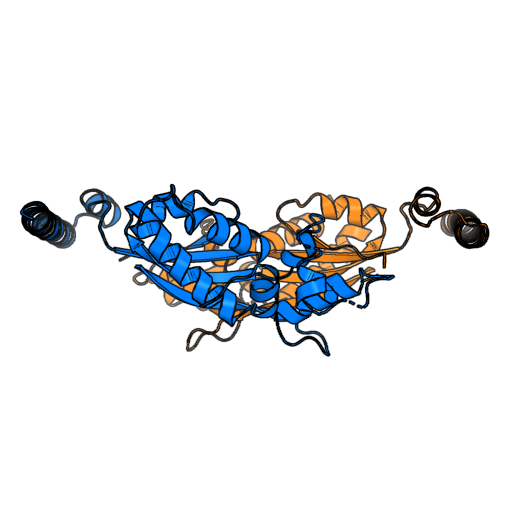? 41.527 12.539 120.133 1.00 38.02 67 LYS B CA 1
ATOM 1984 C C . LYS B 2 67 ? 40.089 12.555 120.615 1.00 38.51 67 LYS B C 1
ATOM 1985 O O . LYS B 2 67 ? 39.398 13.569 120.520 1.00 38.78 67 LYS B O 1
ATOM 1991 N N . THR B 2 68 ? 39.640 11.409 121.104 1.00 39.22 68 THR B N 1
ATOM 1992 C CA . THR B 2 68 ? 38.251 11.221 121.508 1.00 39.91 68 THR B CA 1
ATOM 1993 C C . THR B 2 68 ? 38.209 10.063 122.506 1.00 40.42 68 THR B C 1
ATOM 1994 O O . THR B 2 68 ? 39.253 9.654 123.007 1.00 40.87 68 THR B O 1
ATOM 1998 N N . SER B 2 69 ? 37.027 9.537 122.805 1.00 41.06 69 SER B N 1
ATOM 1999 C CA . SER B 2 69 ? 36.930 8.359 123.662 1.00 41.77 69 SER B CA 1
ATOM 2000 C C . SER B 2 69 ? 36.760 7.076 122.849 1.00 42.11 69 SER B C 1
ATOM 2001 O O . SER B 2 69 ? 36.606 7.123 121.626 1.00 42.44 69 SER B O 1
ATOM 2004 N N . ARG B 2 70 ? 36.796 5.934 123.533 1.00 42.51 70 ARG B N 1
ATOM 2005 C CA . ARG B 2 70 ? 36.557 4.637 122.901 1.00 43.03 70 ARG B CA 1
ATOM 2006 C C . ARG B 2 70 ? 35.111 4.459 122.450 1.00 42.53 70 ARG B C 1
ATOM 2007 O O . ARG B 2 70 ? 34.846 3.723 121.498 1.00 42.76 70 ARG B O 1
ATOM 2015 N N . GLY B 2 71 ? 34.186 5.124 123.137 1.00 42.11 71 GLY B N 1
ATOM 2016 C CA . GLY B 2 71 ? 32.765 5.099 122.766 1.00 41.50 71 GLY B CA 1
ATOM 2017 C C . GLY B 2 71 ? 32.502 5.797 121.439 1.00 41.24 71 GLY B C 1
ATOM 2018 O O . GLY B 2 71 ? 31.789 5.270 120.579 1.00 41.12 71 GLY B O 1
ATOM 2019 N N . ILE B 2 72 ? 33.091 6.983 121.279 1.00 40.67 72 ILE B N 1
ATOM 2020 C CA . ILE B 2 72 ? 32.929 7.784 120.072 1.00 40.32 72 ILE B CA 1
ATOM 2021 C C . ILE B 2 72 ? 33.716 7.197 118.902 1.00 39.92 72 ILE B C 1
ATOM 2022 O O . ILE B 2 72 ? 33.188 7.103 117.793 1.00 39.93 72 ILE B O 1
ATOM 2027 N N . ALA B 2 73 ? 34.956 6.777 119.154 1.00 39.31 73 ALA B N 1
ATOM 2028 C CA . ALA B 2 73 ? 35.774 6.167 118.107 1.00 38.89 73 ALA B CA 1
ATOM 2029 C C . ALA B 2 73 ? 35.090 4.935 117.497 1.00 38.79 73 ALA B C 1
ATOM 2030 O O . ALA B 2 73 ? 35.120 4.749 116.283 1.00 38.89 73 ALA B O 1
ATOM 2032 N N . ALA B 2 74 ? 34.457 4.110 118.333 1.00 38.36 74 ALA B N 1
ATOM 2033 C CA . ALA B 2 74 ? 33.684 2.964 117.846 1.00 37.85 74 ALA B CA 1
ATOM 2034 C C . ALA B 2 74 ? 32.583 3.381 116.864 1.00 37.45 74 ALA B C 1
ATOM 2035 O O . ALA B 2 74 ? 32.287 2.660 115.914 1.00 37.69 74 ALA B O 1
ATOM 2037 N N . GLN B 2 75 ? 31.973 4.538 117.112 1.00 36.75 75 GLN B N 1
ATOM 2038 C CA . GLN B 2 75 ? 30.958 5.093 116.220 1.00 36.17 75 GLN B CA 1
ATOM 2039 C C . GLN B 2 75 ? 31.571 5.639 114.937 1.00 35.02 75 GLN B C 1
ATOM 2040 O O . GLN B 2 75 ? 31.005 5.479 113.850 1.00 35.17 75 GLN B O 1
ATOM 2046 N N . VAL B 2 76 ? 32.715 6.304 115.082 1.00 33.40 76 VAL B N 1
ATOM 2047 C CA . VAL B 2 76 ? 33.442 6.878 113.961 1.00 32.04 76 VAL B CA 1
ATOM 2048 C C . VAL B 2 76 ? 33.934 5.767 113.037 1.00 30.94 76 VAL B C 1
ATOM 2049 O O . VAL B 2 76 ? 33.907 5.907 111.817 1.00 30.22 76 VAL B O 1
ATOM 2053 N N . ILE B 2 77 ? 34.361 4.661 113.644 1.00 30.19 77 ILE B N 1
ATOM 2054 C CA . ILE B 2 77 ? 34.814 3.462 112.934 1.00 29.61 77 ILE B CA 1
ATOM 2055 C C . ILE B 2 77 ? 33.783 2.921 111.924 1.00 28.90 77 ILE B C 1
ATOM 2056 O O . ILE B 2 77 ? 34.147 2.178 111.002 1.00 28.92 77 ILE B O 1
ATOM 2061 N N . ARG B 2 78 ? 32.516 3.321 112.075 1.00 27.63 78 ARG B N 1
ATOM 2062 C CA . ARG B 2 78 ? 31.425 2.818 111.232 1.00 26.81 78 ARG B CA 1
ATOM 2063 C C . ARG B 2 78 ? 31.331 3.497 109.865 1.00 26.10 78 ARG B C 1
ATOM 2064 O O . ARG B 2 78 ? 30.624 3.014 108.976 1.00 25.99 78 ARG B O 1
ATOM 2072 N N . HIS B 2 79 ? 32.035 4.618 109.707 1.00 25.10 79 HIS B N 1
ATOM 2073 C CA . HIS B 2 79 ? 32.225 5.247 108.403 1.00 24.13 79 HIS B CA 1
ATOM 2074 C C . HIS B 2 79 ? 33.291 4.474 107.636 1.00 23.89 79 HIS B C 1
ATOM 2075 O O . HIS B 2 79 ? 34.478 4.851 107.585 1.00 23.44 79 HIS B O 1
ATOM 2082 N N . ARG B 2 80 ? 32.831 3.378 107.039 1.00 23.67 80 ARG B N 1
ATOM 2083 C CA . ARG B 2 80 ? 33.688 2.347 106.448 1.00 23.98 80 ARG B CA 1
ATOM 2084 C C . ARG B 2 80 ? 34.417 2.743 105.152 1.00 23.45 80 ARG B C 1
ATOM 2085 O O . ARG B 2 80 ? 35.242 1.977 104.655 1.00 23.47 80 ARG B O 1
ATOM 2093 N N . SER B 2 81 ? 34.107 3.916 104.604 1.00 22.90 81 SER B N 1
ATOM 2094 C CA . SER B 2 81 ? 34.832 4.405 103.432 1.00 22.77 81 SER B CA 1
ATOM 2095 C C . SER B 2 81 ? 36.185 4.961 103.849 1.00 22.23 81 SER B C 1
ATOM 2096 O O . SER B 2 81 ? 37.056 5.132 103.013 1.00 22.76 81 SER B O 1
ATOM 2099 N N . PHE B 2 82 ? 36.344 5.234 105.144 1.00 21.88 82 PHE B N 1
ATOM 2100 C CA . PHE B 2 82 ? 37.590 5.764 105.697 1.00 21.12 82 PHE B CA 1
ATOM 2101 C C . PHE B 2 82 ? 38.540 4.635 106.093 1.00 21.21 82 PHE B C 1
ATOM 2102 O O . PHE B 2 82 ? 38.131 3.514 106.334 1.00 19.99 82 PHE B O 1
ATOM 2110 N N . HIS B 2 83 ? 39.818 4.971 106.179 1.00 22.19 83 HIS B N 1
ATOM 2111 C CA . HIS B 2 83 ? 40.841 4.055 106.640 1.00 23.47 83 HIS B CA 1
ATOM 2112 C C . HIS B 2 83 ? 41.312 4.569 107.975 1.00 25.01 83 HIS B C 1
ATOM 2113 O O . HIS B 2 83 ? 41.523 5.773 108.142 1.00 26.42 83 HIS B O 1
ATOM 2120 N N . PHE B 2 84 ? 41.453 3.667 108.931 1.00 27.02 84 PHE B N 1
ATOM 2121 C CA . PHE B 2 84 ? 41.850 4.035 110.289 1.00 28.78 84 PHE B CA 1
ATOM 2122 C C . PHE B 2 84 ? 43.161 3.364 110.706 1.00 29.94 84 PHE B C 1
ATOM 2123 O O . PHE B 2 84 ? 43.516 2.294 110.217 1.00 30.05 84 PHE B O 1
ATOM 2131 N N . GLN B 2 85 ? 43.887 4.024 111.590 1.00 31.42 85 GLN B N 1
ATOM 2132 C CA . GLN B 2 85 ? 45.049 3.430 112.229 1.00 33.57 85 GLN B CA 1
ATOM 2133 C C . GLN B 2 85 ? 44.951 3.719 113.711 1.00 34.84 85 GLN B C 1
ATOM 2134 O O . GLN B 2 85 ? 44.765 4.864 114.104 1.00 35.12 85 GLN B O 1
ATOM 2140 N N . GLU B 2 86 ? 45.051 2.673 114.520 1.00 36.93 86 GLU B N 1
ATOM 2141 C CA . GLU B 2 86 ? 45.050 2.813 115.981 1.00 39.23 86 GLU B CA 1
ATOM 2142 C C . GLU B 2 86 ? 46.405 2.419 116.575 1.00 40.13 86 GLU B C 1
ATOM 2143 O O . GLU B 2 86 ? 47.105 1.552 116.050 1.00 40.21 86 GLU B O 1
ATOM 2149 N N . PHE B 2 87 ? 46.764 3.072 117.672 1.00 41.81 87 PHE B N 1
ATOM 2150 C CA . PHE B 2 87 ? 48.041 2.845 118.336 1.00 43.33 87 PHE B CA 1
ATOM 2151 C C . PHE B 2 87 ? 47.794 2.432 119.777 1.00 44.26 87 PHE B C 1
ATOM 2152 O O . PHE B 2 87 ? 46.793 2.821 120.372 1.00 44.60 87 PHE B O 1
ATOM 2160 N N . SER B 2 88 ? 48.709 1.639 120.326 1.00 45.59 88 SER B N 1
ATOM 2161 C CA . SER B 2 88 ? 48.621 1.144 121.707 1.00 46.72 88 SER B CA 1
ATOM 2162 C C . SER B 2 88 ? 48.583 2.273 122.744 1.00 47.01 88 SER B C 1
ATOM 2163 O O . SER B 2 88 ? 49.242 3.307 122.585 1.00 47.43 88 SER B O 1
ATOM 2166 N N . PRO B 2 98 ? 39.381 25.883 10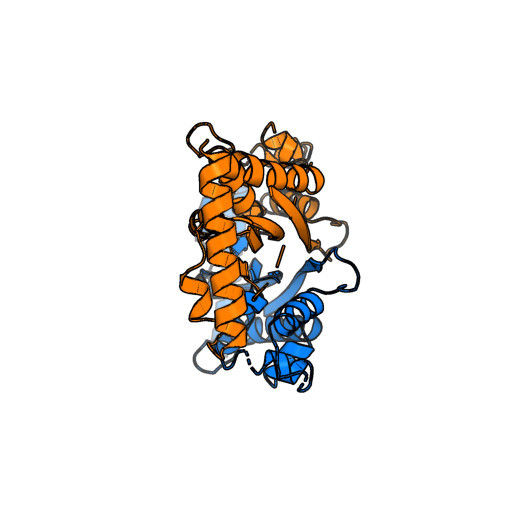1.336 1.00 27.71 98 PRO B N 1
ATOM 2167 C CA . PRO B 2 98 ? 38.554 27.086 101.548 1.00 27.61 98 PRO B CA 1
ATOM 2168 C C . PRO B 2 98 ? 37.399 27.159 100.574 1.00 27.66 98 PRO B C 1
ATOM 2169 O O . PRO B 2 98 ? 36.324 27.651 100.911 1.00 28.43 98 PRO B O 1
ATOM 2173 N N . TRP B 2 125 ? 27.076 14.818 140.769 1.00 92.24 125 TRP B N 1
ATOM 2174 C CA . TRP B 2 125 ? 26.991 13.438 141.238 1.00 92.25 125 TRP B CA 1
ATOM 2175 C C . TRP B 2 125 ? 27.454 12.446 140.173 1.00 92.19 125 TRP B C 1
ATOM 2176 O O . TRP B 2 125 ? 28.217 11.523 140.466 1.00 92.15 125 TRP B O 1
ATOM 2187 N N . TRP B 2 126 ? 26.970 12.630 138.945 1.00 92.13 126 TRP B N 1
ATOM 2188 C CA . TRP B 2 126 ? 27.348 11.777 137.820 1.00 91.99 126 TRP B CA 1
ATOM 2189 C C . TRP B 2 126 ? 28.843 11.915 137.535 1.00 91.88 126 TRP B C 1
ATOM 2190 O O . TRP B 2 126 ? 29.544 10.915 137.381 1.00 91.83 126 TRP B O 1
ATOM 2201 N N . ALA B 2 127 ? 29.322 13.158 137.503 1.00 91.75 127 ALA B N 1
ATOM 2202 C CA . ALA B 2 127 ? 30.745 13.453 137.338 1.00 91.55 127 ALA B CA 1
ATOM 2203 C C . ALA B 2 127 ? 31.573 13.059 138.568 1.00 91.44 127 ALA B C 1
ATOM 2204 O O . ALA B 2 127 ? 32.804 13.121 138.537 1.00 91.47 127 ALA B O 1
ATOM 2206 N N . THR B 2 128 ? 30.891 12.661 139.644 1.00 91.21 128 THR B N 1
ATOM 2207 C CA . THR B 2 128 ? 31.548 12.220 140.877 1.00 90.97 128 THR B CA 1
ATOM 2208 C C . THR B 2 128 ? 31.677 10.695 140.911 1.00 90.70 128 THR B C 1
ATOM 2209 O O . THR B 2 128 ? 32.760 10.169 141.166 1.00 90.66 128 THR B O 1
ATOM 2213 N N . GLU B 2 129 ? 30.572 10.000 140.644 1.00 90.46 129 GLU B N 1
ATOM 2214 C CA . GLU B 2 129 ? 30.540 8.534 140.629 1.00 90.29 129 GLU B CA 1
ATOM 2215 C C . GLU B 2 129 ? 31.337 7.945 139.462 1.00 90.11 129 GLU B C 1
ATOM 2216 O O . GLU B 2 129 ? 31.895 6.850 139.576 1.00 90.09 129 GLU B O 1
ATOM 2222 N N . GLN B 2 130 ? 31.374 8.673 138.346 1.00 89.90 130 GLN B N 1
ATOM 2223 C CA . GLN B 2 130 ? 32.203 8.315 137.196 1.00 89.66 130 GLN B CA 1
ATOM 2224 C C . GLN B 2 130 ? 33.682 8.392 137.544 1.00 89.52 130 GLN B C 1
ATOM 2225 O O . GLN B 2 130 ? 34.446 7.483 137.222 1.00 89.54 130 GLN B O 1
ATOM 2231 N N . GLU B 2 131 ? 34.073 9.486 138.197 1.00 89.33 131 GLU B N 1
ATOM 2232 C CA . GLU B 2 131 ? 35.461 9.715 138.601 1.00 89.19 131 GLU B CA 1
ATOM 2233 C C . GLU B 2 131 ? 35.964 8.720 139.645 1.00 88.94 131 GLU B C 1
ATOM 2234 O O . GLU B 2 131 ? 37.149 8.381 139.652 1.00 89.00 131 GLU B O 1
ATOM 2240 N N . LYS B 2 132 ? 35.069 8.256 140.517 1.00 88.56 132 LYS B N 1
ATOM 2241 C CA . LYS B 2 132 ? 35.408 7.205 141.476 1.00 88.21 132 LYS B CA 1
ATOM 2242 C C . LYS B 2 132 ? 35.621 5.868 140.774 1.00 87.93 132 LYS B C 1
ATOM 2243 O O . LYS B 2 132 ? 36.559 5.137 141.100 1.00 87.91 132 LYS B O 1
ATOM 2249 N N . LEU B 2 133 ? 34.751 5.562 139.810 1.00 87.55 133 LEU B N 1
ATOM 2250 C CA . LEU B 2 133 ? 34.822 4.306 139.062 1.00 87.15 133 LEU B CA 1
ATOM 2251 C C . LEU B 2 133 ? 35.976 4.289 138.056 1.00 86.96 133 LEU B C 1
ATOM 2252 O O . LEU B 2 133 ? 36.652 3.266 137.907 1.00 86.93 133 LEU B O 1
ATOM 2257 N N . TYR B 2 134 ? 36.197 5.417 137.376 1.00 86.69 134 TYR B N 1
ATOM 2258 C CA . TYR B 2 134 ? 37.285 5.542 136.404 1.00 86.46 134 TYR B CA 1
ATOM 2259 C C . TYR B 2 134 ? 38.651 5.399 137.071 1.00 86.28 134 TYR B C 1
ATOM 2260 O O . TYR B 2 134 ? 39.531 4.712 136.547 1.00 86.30 134 TYR B O 1
ATOM 2269 N N . ALA B 2 135 ? 38.819 6.045 138.224 1.00 86.03 135 ALA B N 1
ATOM 2270 C CA . ALA B 2 135 ? 40.056 5.948 139.002 1.00 85.75 135 ALA B CA 1
ATOM 2271 C C . ALA B 2 135 ? 40.266 4.532 139.527 1.00 85.50 135 ALA B C 1
ATOM 2272 O O . ALA B 2 135 ? 41.403 4.073 139.659 1.00 85.44 135 ALA B O 1
ATOM 2274 N N . GLN B 2 136 ? 39.158 3.850 139.813 1.00 85.19 136 GLN B N 1
ATOM 2275 C CA . GLN B 2 136 ? 39.175 2.471 140.293 1.00 84.99 136 GLN B CA 1
ATOM 2276 C C . GLN B 2 136 ? 39.580 1.489 139.192 1.00 84.84 136 GLN B C 1
ATOM 2277 O O . GLN B 2 136 ? 40.302 0.523 139.451 1.00 84.89 136 GLN B O 1
ATOM 2283 N N . SER B 2 137 ? 39.108 1.742 137.971 1.00 84.62 137 SER B N 1
ATOM 2284 C CA . SER B 2 137 ? 39.438 0.908 136.815 1.00 84.34 137 SER B CA 1
ATOM 2285 C C . SER B 2 137 ? 40.910 1.034 136.435 1.00 84.26 137 SER B C 1
ATOM 2286 O O . SER B 2 137 ? 41.579 0.029 136.200 1.00 84.21 137 SER B O 1
ATOM 2289 N N . MET B 2 138 ? 41.405 2.270 136.386 1.00 84.28 138 MET B N 1
ATOM 2290 C CA . MET B 2 138 ? 42.800 2.546 136.036 1.00 84.40 138 MET B CA 1
ATOM 2291 C C . MET B 2 138 ? 43.782 2.017 137.078 1.00 84.45 138 MET B C 1
ATOM 2292 O O . MET B 2 138 ? 44.908 1.652 136.740 1.00 84.49 138 MET B O 1
ATOM 2297 N N . GLU B 2 139 ? 43.349 1.991 138.339 1.00 84.53 139 GLU B N 1
ATOM 2298 C CA . GLU B 2 139 ? 44.108 1.369 139.426 1.00 84.59 139 GLU B CA 1
ATOM 2299 C C . GLU B 2 139 ? 44.281 -0.127 139.153 1.00 84.44 139 GLU B C 1
ATOM 2300 O O . GLU B 2 139 ? 45.396 -0.651 139.213 1.00 84.32 139 GLU B O 1
ATOM 2306 N N . LEU B 2 140 ? 43.170 -0.794 138.845 1.00 84.33 140 LEU B N 1
ATOM 2307 C CA . LEU B 2 140 ? 43.167 -2.222 138.541 1.00 84.36 140 LEU B CA 1
ATOM 2308 C C . LEU B 2 140 ? 43.914 -2.513 137.242 1.00 84.48 140 LEU B C 1
ATOM 2309 O O . LEU B 2 140 ? 44.575 -3.542 137.124 1.00 84.50 140 LEU B O 1
ATOM 2314 N N . TYR B 2 141 ? 43.816 -1.595 136.282 1.00 84.60 141 TYR B N 1
ATOM 2315 C CA . TYR B 2 141 ? 44.534 -1.717 135.014 1.00 84.80 141 TYR B CA 1
ATOM 2316 C C . TYR B 2 141 ? 46.050 -1.663 135.214 1.00 84.97 141 TYR B C 1
ATOM 2317 O O . TYR B 2 141 ? 46.772 -2.547 134.745 1.00 85.01 141 TYR B O 1
ATOM 2326 N N . ASN B 2 142 ? 46.516 -0.630 135.915 1.00 85.19 142 ASN B N 1
ATOM 2327 C CA . ASN B 2 142 ? 47.945 -0.421 136.166 1.00 85.42 142 ASN B CA 1
ATOM 2328 C C . ASN B 2 142 ? 48.588 -1.522 137.003 1.00 85.69 142 ASN B C 1
ATOM 2329 O O . ASN B 2 142 ? 49.764 -1.846 136.812 1.00 85.75 142 ASN B O 1
ATOM 2334 N N . LYS B 2 143 ? 47.808 -2.087 137.923 1.00 86.01 143 LYS B N 1
ATOM 2335 C CA . LYS B 2 143 ? 48.288 -3.124 138.833 1.00 86.30 143 LYS B CA 1
ATOM 2336 C C . LYS B 2 143 ? 48.253 -4.510 138.189 1.00 86.36 143 LYS B C 1
ATOM 2337 O O . LYS B 2 143 ? 49.097 -5.356 138.494 1.00 86.37 143 LYS B O 1
ATOM 2343 N N . ALA B 2 144 ? 47.283 -4.735 137.301 1.00 86.46 144 ALA B N 1
ATOM 2344 C CA . ALA B 2 144 ? 47.192 -5.989 136.546 1.00 86.55 144 ALA B CA 1
ATOM 2345 C C . ALA B 2 144 ? 48.407 -6.177 135.636 1.00 86.68 144 ALA B C 1
ATOM 2346 O O . ALA B 2 144 ? 48.938 -7.283 135.525 1.00 86.60 144 ALA B O 1
ATOM 2348 N N . LEU B 2 145 ? 48.836 -5.089 134.997 1.00 86.90 145 LEU B N 1
ATOM 2349 C CA . LEU B 2 145 ? 50.052 -5.073 134.183 1.00 87.12 145 LEU B CA 1
ATOM 2350 C C . LEU B 2 145 ? 51.281 -5.344 135.046 1.00 87.33 145 LEU B C 1
ATOM 2351 O O . LEU B 2 145 ? 52.169 -6.109 134.661 1.00 87.38 145 LEU B O 1
ATOM 2356 N N . GLU B 2 146 ? 51.310 -4.713 136.219 1.00 87.56 146 GLU B N 1
ATOM 2357 C CA . GLU B 2 146 ? 52.386 -4.879 137.194 1.00 87.80 146 GLU B CA 1
ATOM 2358 C C . GLU B 2 146 ? 52.421 -6.309 137.756 1.00 87.87 146 GLU B C 1
ATOM 2359 O O . GLU B 2 146 ? 53.475 -6.789 138.177 1.00 87.92 146 GLU B O 1
ATOM 2365 N N . LYS B 2 147 ? 51.272 -6.984 137.742 1.00 87.95 147 LYS B N 1
ATOM 2366 C CA . LYS B 2 147 ? 51.182 -8.382 138.177 1.00 88.05 147 LYS B CA 1
ATOM 2367 C C . LYS B 2 147 ? 51.401 -9.392 137.042 1.00 88.18 147 LYS B C 1
ATOM 2368 O O . LYS B 2 147 ? 51.241 -10.599 137.240 1.00 88.19 147 LYS B O 1
ATOM 2374 N N . GLY B 2 148 ? 51.763 -8.896 135.859 1.00 88.34 148 GLY B N 1
ATOM 2375 C CA . GLY B 2 148 ? 52.144 -9.760 134.738 1.00 88.52 148 GLY B CA 1
ATOM 2376 C C . GLY B 2 148 ? 51.090 -10.016 133.672 1.00 88.66 148 GLY B C 1
ATOM 2377 O O . GLY B 2 148 ? 51.360 -10.710 132.687 1.00 88.65 148 GLY B O 1
ATOM 2378 N N . ILE B 2 149 ? 49.892 -9.464 133.865 1.00 88.76 149 ILE B N 1
ATOM 2379 C CA . ILE B 2 149 ? 48.798 -9.610 132.899 1.00 88.82 149 ILE B CA 1
ATOM 2380 C C . ILE B 2 149 ? 49.059 -8.746 131.665 1.00 88.88 149 ILE B C 1
ATOM 2381 O O . ILE B 2 149 ? 49.212 -7.525 131.769 1.00 88.87 149 ILE B O 1
ATOM 2386 N N . ALA B 2 150 ? 49.124 -9.395 130.505 1.00 88.99 150 ALA B N 1
ATOM 2387 C CA . ALA B 2 150 ? 49.358 -8.712 129.237 1.00 89.09 150 ALA B CA 1
ATOM 2388 C C . ALA B 2 150 ? 48.348 -9.168 128.195 1.00 89.14 150 ALA B C 1
ATOM 2389 O O . ALA B 2 150 ? 47.152 -8.923 128.337 1.00 89.20 150 ALA B O 1
ATOM 2391 N N . LYS B 2 151 ? 48.659 -6.716 128.789 0.0000 88.25 151 LYS B N 1
ATOM 2392 C CA . LYS B 2 151 ? 48.042 -5.576 128.047 1.00 70.65 151 LYS B CA 1
ATOM 2393 C C . LYS B 2 151 ? 46.674 -5.833 127.413 1.00 70.56 151 LYS B C 1
ATOM 2394 O O . LYS B 2 151 ? 45.673 -5.241 127.822 1.00 70.57 151 LYS B O 1
ATOM 2400 N N . GLU B 2 152 ? 46.642 -6.730 126.429 1.00 70.48 152 GLU B N 1
ATOM 2401 C CA . GLU B 2 152 ? 45.429 -7.002 125.647 1.00 70.30 152 GLU B CA 1
ATOM 2402 C C . GLU B 2 152 ? 44.320 -7.718 126.425 1.00 70.00 152 GLU B C 1
ATOM 2403 O O . GLU B 2 152 ? 43.196 -7.829 125.936 1.00 70.00 152 GLU B O 1
ATOM 2409 N N . CYS B 2 153 ? 44.639 -8.190 127.630 1.00 69.60 153 CYS B N 1
ATOM 2410 C CA . CYS B 2 153 ? 43.636 -8.739 128.548 1.00 69.37 153 CYS B CA 1
ATOM 2411 C C . CYS B 2 153 ? 43.167 -7.679 129.539 1.00 68.91 153 CYS B C 1
ATOM 2412 O O . CYS B 2 153 ? 41.977 -7.604 129.865 1.00 68.84 153 CYS B O 1
ATOM 2415 N N . ALA B 2 154 ? 44.118 -6.878 130.020 1.00 68.23 154 ALA B N 1
ATOM 2416 C CA . ALA B 2 154 ? 43.850 -5.806 130.971 1.00 67.60 154 ALA B CA 1
ATOM 2417 C C . ALA B 2 154 ? 42.978 -4.727 130.333 1.00 67.17 154 ALA B C 1
ATOM 2418 O O . ALA B 2 154 ? 42.097 -4.168 130.985 1.00 67.07 154 ALA B O 1
ATOM 2420 N N . ARG B 2 155 ? 43.235 -4.459 129.053 1.00 66.51 155 ARG B N 1
ATOM 2421 C CA . ARG B 2 155 ? 42.469 -3.510 128.240 1.00 66.01 155 ARG B CA 1
ATOM 2422 C C . ARG B 2 155 ? 40.954 -3.647 128.377 1.00 65.01 155 ARG B C 1
ATOM 2423 O O . ARG B 2 155 ? 40.238 -2.649 128.375 1.00 64.97 155 ARG B O 1
ATOM 2431 N N . PHE B 2 156 ? 40.484 -4.885 128.499 1.00 64.00 156 PHE B N 1
ATOM 2432 C CA . PHE B 2 156 ? 39.054 -5.201 128.490 1.00 63.04 156 PHE B CA 1
ATOM 2433 C C . PHE B 2 156 ? 38.241 -4.643 129.660 1.00 62.12 156 PHE B C 1
ATOM 2434 O O . PHE B 2 156 ? 37.021 -4.492 129.552 1.00 61.99 156 PHE B O 1
ATOM 2442 N N . ILE B 2 157 ? 38.917 -4.328 130.763 1.00 61.02 157 ILE B N 1
ATOM 2443 C CA . ILE B 2 157 ? 38.262 -3.756 131.945 1.00 59.89 157 ILE B CA 1
ATOM 2444 C C . ILE B 2 157 ? 38.110 -2.233 131.861 1.00 58.93 157 ILE B C 1
ATOM 2445 O O .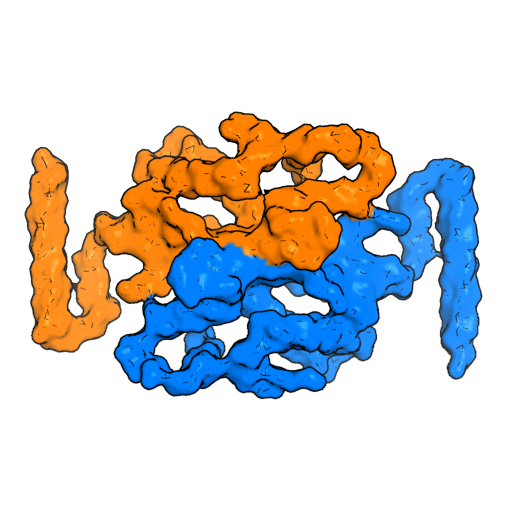 ILE B 2 157 ? 37.429 -1.626 132.687 1.00 58.81 157 ILE B O 1
ATOM 2450 N N . LEU B 2 158 ? 38.743 -1.626 130.860 1.00 57.90 158 LEU B N 1
ATOM 2451 C CA . LEU B 2 158 ? 38.653 -0.180 130.649 1.00 56.85 158 LEU B CA 1
ATOM 2452 C C . LEU B 2 158 ? 37.260 0.231 130.170 1.00 55.85 158 LEU B C 1
ATOM 2453 O O . LEU B 2 158 ? 36.645 -0.483 129.378 1.00 55.54 158 LEU B O 1
ATOM 2458 N N . PRO B 2 159 ? 36.749 1.376 130.669 1.00 54.96 159 PRO B N 1
ATOM 2459 C CA . PRO B 2 159 ? 35.447 1.882 130.239 1.00 54.23 159 PRO B CA 1
ATOM 2460 C C . PRO B 2 159 ? 35.480 2.486 128.830 1.00 53.52 159 PRO B C 1
ATOM 2461 O O . PRO B 2 159 ? 36.554 2.753 128.295 1.00 53.24 159 PRO B O 1
ATOM 2465 N N . LEU B 2 160 ? 34.301 2.711 128.251 1.00 52.88 160 LEU B N 1
ATOM 2466 C CA . LEU B 2 160 ? 34.180 3.361 126.943 1.00 52.11 160 LEU B CA 1
ATOM 2467 C C . LEU B 2 160 ? 34.574 4.834 126.986 1.00 51.73 160 LEU B C 1
ATOM 2468 O O . LEU B 2 160 ? 34.769 5.458 125.940 1.00 51.67 160 LEU B O 1
ATOM 2473 N N . SER B 2 161 ? 34.690 5.379 128.197 1.00 51.09 161 SER B N 1
ATOM 2474 C CA . SER B 2 161 ? 35.088 6.773 128.405 1.00 50.53 161 SER B CA 1
ATOM 2475 C C . SER B 2 161 ? 36.600 6.966 128.286 1.00 49.97 161 SER B C 1
ATOM 2476 O O . SER B 2 161 ? 37.083 8.100 128.239 1.00 50.16 161 SER B O 1
ATOM 2479 N N . THR B 2 162 ? 37.336 5.857 128.244 1.00 49.14 162 THR B N 1
ATOM 2480 C CA . THR B 2 162 ? 38.787 5.867 128.049 1.00 48.62 162 THR B CA 1
ATOM 2481 C C . THR B 2 162 ? 39.188 6.642 126.787 1.00 48.11 162 THR B C 1
ATOM 2482 O O . THR B 2 162 ? 38.739 6.307 125.695 1.00 48.01 162 THR B O 1
ATOM 2486 N N . PRO B 2 163 ? 40.040 7.674 126.933 1.00 47.70 163 PRO B N 1
ATOM 2487 C CA . PRO B 2 163 ? 40.530 8.431 125.779 1.00 47.26 163 PRO B CA 1
ATOM 2488 C C . PRO B 2 163 ? 41.282 7.557 124.781 1.00 46.56 163 PRO B C 1
ATOM 2489 O O . PRO B 2 163 ? 41.887 6.555 125.165 1.00 46.65 163 PRO B O 1
ATOM 2493 N N . THR B 2 164 ? 41.223 7.932 123.507 1.00 45.78 164 THR B N 1
ATOM 2494 C CA . THR B 2 164 ? 41.940 7.211 122.460 1.00 44.63 164 THR B CA 1
ATOM 2495 C C . THR B 2 164 ? 42.424 8.164 121.374 1.00 43.82 164 THR B C 1
ATOM 2496 O O . THR B 2 164 ? 41.889 9.265 121.196 1.00 44.08 164 THR B O 1
ATOM 2500 N N . THR B 2 165 ? 43.460 7.732 120.668 1.00 42.59 165 THR B N 1
ATOM 2501 C CA . THR B 2 165 ? 43.998 8.462 119.542 1.00 41.17 165 THR B CA 1
ATOM 2502 C C . THR B 2 165 ? 43.931 7.551 118.320 1.00 40.24 165 THR B C 1
ATOM 2503 O O . THR B 2 165 ? 44.405 6.414 118.363 1.00 40.14 165 THR B O 1
ATOM 2507 N N . ILE B 2 166 ? 43.309 8.042 117.248 1.00 38.95 166 ILE B N 1
ATOM 2508 C CA . ILE B 2 166 ? 43.249 7.305 115.977 1.00 37.57 166 ILE B CA 1
ATOM 2509 C C . ILE B 2 166 ? 43.585 8.205 114.798 1.00 36.15 166 ILE B C 1
ATOM 2510 O O . ILE B 2 166 ? 43.394 9.422 114.865 1.00 35.97 166 ILE B O 1
ATOM 2515 N N . TYR B 2 167 ? 44.102 7.606 113.729 1.00 34.26 167 TYR B N 1
ATOM 2516 C CA . TYR B 2 167 ? 44.181 8.297 112.446 1.00 32.74 167 TYR B CA 1
ATOM 2517 C C . TYR B 2 167 ? 42.913 7.974 111.697 1.00 31.21 167 TYR B C 1
ATOM 2518 O O . TYR B 2 167 ? 42.413 6.848 111.758 1.00 30.90 167 TYR B O 1
ATOM 2527 N N . MET B 2 168 ? 42.382 8.978 111.010 1.00 29.50 168 MET B N 1
ATOM 2528 C CA . MET B 2 168 ? 41.259 8.798 110.119 1.00 27.72 168 MET B CA 1
ATOM 2529 C C . MET B 2 168 ? 41.658 9.350 108.759 1.00 26.57 168 MET B C 1
ATOM 2530 O O . MET B 2 168 ? 41.966 10.531 108.640 1.00 25.85 168 MET B O 1
ATOM 2535 N N . SER B 2 169 ? 41.644 8.485 107.745 1.00 25.63 169 SER B N 1
ATOM 2536 C CA . SER B 2 169 ? 42.064 8.847 106.388 1.00 25.17 169 SER B CA 1
ATOM 2537 C C . SER B 2 169 ? 40.971 8.556 105.357 1.00 24.61 169 SER B C 1
ATOM 2538 O O . SER B 2 169 ? 40.360 7.487 105.356 1.00 24.84 169 SER B O 1
ATOM 2541 N N . GLY B 2 170 ? 40.753 9.489 104.449 1.00 24.23 170 GLY B N 1
ATOM 2542 C CA . GLY B 2 170 ? 39.793 9.265 103.380 1.00 23.89 170 GLY B CA 1
ATOM 2543 C C . GLY B 2 170 ? 39.837 10.371 102.363 1.00 23.42 170 GLY B C 1
ATOM 2544 O O . GLY B 2 170 ? 40.492 11.385 102.589 1.00 23.51 170 GLY B O 1
ATOM 2545 N N . THR B 2 171 ? 39.143 10.167 101.247 1.00 22.82 171 THR B N 1
ATOM 2546 C CA . THR B 2 171 ? 39.077 11.153 100.185 1.00 22.85 171 THR B CA 1
ATOM 2547 C C . THR B 2 171 ? 38.284 12.371 100.669 1.00 22.26 171 THR B C 1
ATOM 2548 O O . THR B 2 171 ? 37.605 12.310 101.695 1.00 21.81 171 THR B O 1
ATOM 2552 N N . ILE B 2 172 ? 38.392 13.471 99.932 1.00 21.71 172 ILE B N 1
ATOM 2553 C CA . ILE B 2 172 ? 37.698 14.705 100.275 1.00 21.01 172 ILE B CA 1
ATOM 2554 C C . ILE B 2 172 ? 36.170 14.521 100.141 1.00 21.39 172 ILE B C 1
ATOM 2555 O O . ILE B 2 172 ? 35.416 15.021 100.972 1.00 21.57 172 ILE B O 1
ATOM 2560 N N . ARG B 2 173 ? 35.727 13.761 99.135 1.00 21.35 173 ARG B N 1
ATOM 2561 C CA . ARG B 2 173 ? 34.313 13.347 99.041 1.00 21.24 173 ARG B CA 1
ATOM 2562 C C . ARG B 2 173 ? 33.784 12.772 100.347 1.00 21.32 173 ARG B C 1
ATOM 2563 O O . ARG B 2 173 ? 32.680 13.104 100.779 1.00 21.57 173 ARG B O 1
ATOM 2571 N N . ASP B 2 174 ? 34.556 11.875 100.955 1.00 21.06 174 ASP B N 1
ATOM 2572 C CA . ASP B 2 174 ? 34.083 11.166 102.121 1.00 21.12 174 ASP B CA 1
ATOM 2573 C C . ASP B 2 174 ? 34.090 12.048 103.357 1.00 20.53 174 ASP B C 1
ATOM 2574 O O . ASP B 2 174 ? 33.229 11.904 104.228 1.00 20.41 174 ASP B O 1
ATOM 2579 N N . TRP B 2 175 ? 35.085 12.931 103.436 1.00 20.17 175 TRP B N 1
ATOM 2580 C CA . TRP B 2 175 ? 35.176 13.919 104.505 1.00 19.61 175 TRP B CA 1
ATOM 2581 C C . TRP B 2 175 ? 33.981 14.848 104.471 1.00 19.77 175 TRP B C 1
ATOM 2582 O O . TRP B 2 175 ? 33.422 15.190 105.512 1.00 19.60 175 TRP B O 1
ATOM 2593 N N . ILE B 2 176 ? 33.585 15.231 103.269 1.00 19.77 176 ILE B N 1
ATOM 2594 C CA . ILE B 2 176 ? 32.421 16.097 103.076 1.00 20.55 176 ILE B CA 1
ATOM 2595 C C . ILE B 2 176 ? 31.143 15.541 103.707 1.00 21.27 176 ILE B C 1
ATOM 2596 O O . ILE B 2 176 ? 30.439 16.257 104.436 1.00 21.65 176 ILE B O 1
ATOM 2601 N N . HIS B 2 177 ? 30.850 14.265 103.439 1.00 21.63 177 HIS B N 1
ATOM 2602 C CA . HIS B 2 177 ? 29.591 13.680 103.882 1.00 21.69 177 HIS B CA 1
ATOM 2603 C C . HIS B 2 177 ? 29.646 13.180 105.324 1.00 22.45 177 HIS B C 1
ATOM 2604 O O . HIS B 2 177 ? 28.612 13.038 105.971 1.00 21.89 177 HIS B O 1
ATOM 2611 N N . TYR B 2 178 ? 30.851 12.928 105.825 1.00 23.42 178 TYR B N 1
ATOM 2612 C CA . TYR B 2 178 ? 31.015 12.570 107.228 1.00 24.38 178 TYR B CA 1
ATOM 2613 C C . TYR B 2 178 ? 30.768 13.813 108.083 1.00 25.35 178 TYR B C 1
ATOM 2614 O O . TYR B 2 178 ? 29.977 13.773 109.029 1.00 25.84 178 TYR B O 1
ATOM 2623 N N . ILE B 2 179 ? 31.450 14.905 107.739 1.00 26.30 179 ILE B N 1
ATOM 2624 C CA . ILE B 2 179 ? 31.319 16.194 108.439 1.00 27.52 179 ILE B CA 1
ATOM 2625 C C . ILE B 2 179 ? 29.867 16.741 108.445 1.00 28.67 179 ILE B C 1
ATOM 2626 O O . ILE B 2 179 ? 29.343 17.068 109.508 1.00 29.33 179 ILE B O 1
ATOM 2631 N N . GLU B 2 180 ? 29.221 16.806 107.282 1.00 29.99 180 GLU B N 1
ATOM 2632 C CA . GLU B 2 180 ? 27.809 17.244 107.194 1.00 31.01 180 GLU B CA 1
ATOM 2633 C C . GLU B 2 180 ? 26.855 16.419 108.049 1.00 31.11 180 GLU B C 1
ATOM 2634 O O . GLU B 2 180 ? 25.919 16.968 108.625 1.00 31.05 180 GLU B O 1
ATOM 2640 N N . LEU B 2 181 ? 27.088 15.108 108.118 1.00 31.69 181 LEU B N 1
ATOM 2641 C CA . LEU B 2 181 ? 26.239 14.212 108.898 1.00 31.99 181 LEU B CA 1
ATOM 2642 C C . LEU B 2 181 ? 26.462 14.368 110.391 1.00 32.95 181 LEU B C 1
ATOM 2643 O O . LEU B 2 181 ? 25.510 14.542 111.149 1.00 32.89 181 LEU B O 1
ATOM 2648 N N . ARG B 2 182 ? 27.727 14.289 110.798 1.00 34.14 182 ARG B N 1
ATOM 2649 C CA . ARG B 2 182 ? 28.103 14.253 112.207 1.00 35.47 182 ARG B CA 1
ATOM 2650 C C . ARG B 2 182 ? 28.186 15.621 112.899 1.00 36.23 182 ARG B C 1
ATOM 2651 O O . ARG B 2 182 ? 28.502 15.696 114.093 1.00 36.11 182 ARG B O 1
ATOM 2659 N N . THR B 2 183 ? 27.914 16.689 112.153 1.00 37.53 183 THR B N 1
ATOM 2660 C CA . THR B 2 183 ? 27.667 18.006 112.750 1.00 39.21 183 THR B CA 1
ATOM 2661 C C . THR B 2 183 ? 26.174 18.367 112.746 1.00 40.92 183 THR B C 1
ATOM 2662 O O . THR B 2 183 ? 25.816 19.524 112.974 1.00 41.34 183 THR B O 1
ATOM 2666 N N . SER B 2 184 ? 25.311 17.382 112.487 1.00 43.02 184 SER B N 1
ATOM 2667 C CA . SER B 2 184 ? 23.854 17.586 112.476 1.00 45.32 184 SER B CA 1
ATOM 2668 C C . SER B 2 184 ? 23.211 17.268 113.820 1.00 46.53 184 SER B C 1
ATOM 2669 O O . SER B 2 184 ? 23.777 16.528 114.621 1.00 46.97 184 SER B O 1
ATOM 2672 N N . ASN B 2 185 ? 22.019 17.817 114.052 1.00 48.22 185 ASN B N 1
ATOM 2673 C CA . ASN B 2 185 ? 21.257 17.600 115.294 1.00 49.54 185 ASN B CA 1
ATOM 2674 C C . ASN B 2 185 ? 21.215 16.144 115.756 1.00 50.16 185 ASN B C 1
ATOM 2675 O O . ASN B 2 185 ? 21.432 15.855 116.943 1.00 50.56 185 ASN B O 1
ATOM 2680 N N . GLY B 2 186 ? 20.942 15.242 114.810 1.00 50.62 186 GLY B N 1
ATOM 2681 C CA . GLY B 2 186 ? 20.669 13.829 115.094 1.00 51.34 186 GLY B CA 1
ATOM 2682 C C . GLY B 2 186 ? 21.797 12.972 115.649 1.00 51.82 186 GLY B C 1
ATOM 2683 O O . GLY B 2 186 ? 21.581 11.799 115.973 1.00 51.92 186 GLY B O 1
ATOM 2684 N N . THR B 2 187 ? 22.996 13.547 115.752 1.00 52.13 187 THR B N 1
ATOM 2685 C CA . THR B 2 187 ? 24.158 12.852 116.327 1.00 52.28 187 THR B CA 1
ATOM 2686 C C . THR B 2 187 ? 24.492 13.429 117.700 1.00 52.24 187 THR B C 1
ATOM 2687 O O . THR B 2 187 ? 24.201 14.598 117.975 1.00 52.55 187 THR B O 1
ATOM 2691 N N . GLN B 2 188 ? 25.089 12.608 118.561 1.00 51.96 188 GLN B N 1
ATOM 2692 C CA . GLN B 2 188 ? 25.319 13.004 119.950 1.00 51.89 188 GLN B CA 1
ATOM 2693 C C . GLN B 2 188 ? 26.436 14.037 120.105 1.00 51.28 188 GLN B C 1
ATOM 2694 O O . GLN B 2 188 ? 27.364 14.086 119.297 1.00 51.08 188 GLN B O 1
ATOM 2700 N N . ARG B 2 189 ? 26.319 14.847 121.160 1.00 50.75 189 ARG B N 1
ATOM 2701 C CA . ARG B 2 189 ? 27.125 16.056 121.385 1.00 50.10 189 ARG B CA 1
ATOM 2702 C C . ARG B 2 189 ? 28.644 15.916 121.189 1.00 49.40 189 ARG B C 1
ATOM 2703 O O . ARG B 2 189 ? 29.263 16.765 120.541 1.00 49.27 189 ARG B O 1
ATOM 2711 N N . GLU B 2 190 ? 29.240 14.869 121.758 1.00 48.49 190 GLU B N 1
ATOM 2712 C CA . GLU B 2 190 ? 30.697 14.694 121.701 1.00 47.91 190 GLU B CA 1
ATOM 2713 C C . GLU B 2 190 ? 31.195 14.316 120.310 1.00 46.72 190 GLU B C 1
ATOM 2714 O O . GLU B 2 190 ? 32.340 14.604 119.963 1.00 46.90 190 GLU B O 1
ATOM 2720 N N . HIS B 2 191 ? 30.331 13.685 119.516 1.00 45.06 191 HIS B N 1
ATOM 2721 C CA . HIS B 2 191 ? 30.635 13.416 118.115 1.00 43.43 191 HIS B CA 1
ATOM 2722 C C . HIS B 2 191 ? 30.520 14.709 117.300 1.00 42.45 191 HIS B C 1
ATOM 2723 O O . HIS B 2 191 ? 31.317 14.942 116.387 1.00 42.19 191 HIS B O 1
ATOM 2730 N N . ILE B 2 192 ? 29.529 15.541 117.635 1.00 40.98 192 ILE B N 1
ATOM 2731 C CA . ILE B 2 192 ? 29.362 16.850 116.996 1.00 39.78 192 ILE B CA 1
ATOM 2732 C C . ILE B 2 192 ? 30.625 17.689 117.172 1.00 38.84 192 ILE B C 1
ATOM 2733 O O . ILE B 2 192 ? 31.118 18.278 116.209 1.00 38.07 192 ILE B O 1
ATOM 2738 N N . ASP B 2 193 ? 31.145 17.721 118.401 1.00 38.14 193 ASP B N 1
ATOM 2739 C CA . ASP B 2 193 ? 32.360 18.469 118.704 1.00 37.88 193 ASP B CA 1
ATOM 2740 C C . ASP B 2 193 ? 33.563 17.948 117.916 1.00 37.13 193 ASP B C 1
ATOM 2741 O O . ASP B 2 193 ? 34.338 18.745 117.380 1.00 36.79 193 ASP B O 1
ATOM 2746 N N . LEU B 2 194 ? 33.691 16.619 117.844 1.00 36.28 194 LEU B N 1
ATOM 2747 C CA . LEU B 2 194 ? 34.763 15.956 117.098 1.00 35.86 194 LEU B CA 1
ATOM 2748 C C . LEU B 2 194 ? 34.702 16.284 115.610 1.00 35.38 194 LEU B C 1
ATOM 2749 O O . LEU 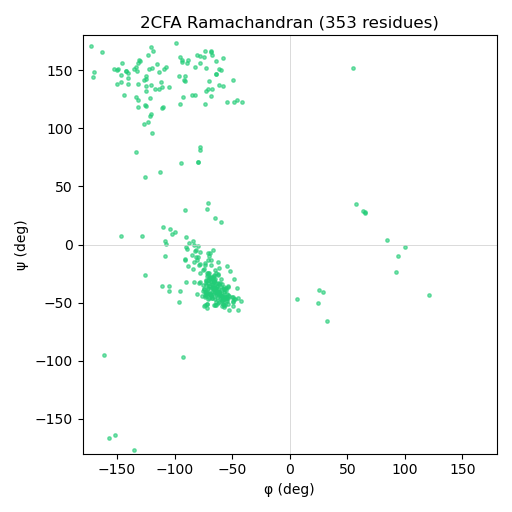B 2 194 ? 35.720 16.657 115.016 1.00 35.64 194 LEU B O 1
ATOM 2754 N N . ALA B 2 195 ? 33.512 16.137 115.021 1.00 34.58 195 ALA B N 1
ATOM 2755 C CA . ALA B 2 195 ? 33.296 16.442 113.608 1.00 34.08 195 ALA B CA 1
ATOM 2756 C C . ALA B 2 195 ? 33.569 17.909 113.287 1.00 33.78 195 ALA B C 1
ATOM 2757 O O . ALA B 2 195 ? 34.047 18.228 112.192 1.00 33.71 195 ALA B O 1
ATOM 2759 N N . ASN B 2 196 ? 33.269 18.796 114.239 1.00 33.54 196 ASN B N 1
ATOM 2760 C CA . ASN B 2 196 ? 33.510 20.240 114.055 1.00 33.50 196 ASN B CA 1
ATOM 2761 C C . ASN B 2 196 ? 34.993 20.603 114.109 1.00 32.97 196 ASN B C 1
ATOM 2762 O O . ASN B 2 196 ? 35.435 21.523 113.430 1.00 33.17 196 ASN B O 1
ATOM 2767 N N . ALA B 2 197 ? 35.751 19.873 114.921 1.00 32.50 197 ALA B N 1
ATOM 2768 C CA . ALA B 2 197 ? 37.202 19.990 114.922 1.00 31.98 197 ALA B CA 1
ATOM 2769 C C . ALA B 2 197 ? 37.766 19.604 113.555 1.00 31.38 197 ALA B C 1
ATOM 2770 O O . ALA B 2 197 ? 38.687 20.250 113.062 1.00 31.12 197 ALA B O 1
ATOM 2772 N N . CYS B 2 198 ? 37.200 18.552 112.957 1.00 30.88 198 CYS B N 1
ATOM 2773 C CA . CYS B 2 198 ? 37.554 18.123 111.600 1.00 30.17 198 CYS B CA 1
ATOM 2774 C C . CYS B 2 198 ? 37.151 19.157 110.557 1.00 29.80 198 CYS B C 1
ATOM 2775 O O . CYS B 2 198 ? 37.893 19.404 109.598 1.00 30.19 198 CYS B O 1
ATOM 2778 N N . LYS B 2 199 ? 35.966 19.737 110.744 1.00 29.29 199 LYS B N 1
ATOM 2779 C CA . LYS B 2 199 ? 35.400 20.763 109.848 1.00 29.20 199 LYS B CA 1
ATOM 2780 C C . LYS B 2 199 ? 36.311 21.993 109.704 1.00 29.50 199 LYS B C 1
ATOM 2781 O O . LYS B 2 199 ? 36.527 22.495 108.594 1.00 29.23 199 LYS B O 1
ATOM 2787 N N . GLU B 2 200 ? 36.843 22.457 110.831 1.00 29.81 200 GLU B N 1
ATOM 2788 C CA . GLU B 2 200 ? 37.780 23.585 110.881 1.00 30.74 200 GLU B CA 1
ATOM 2789 C C . GLU B 2 200 ? 39.072 23.363 110.088 1.00 30.21 200 GLU B C 1
ATOM 2790 O O . GLU B 2 200 ? 39.554 24.264 109.403 1.00 30.14 200 GLU B O 1
ATOM 2796 N N . ILE B 2 201 ? 39.622 22.154 110.185 1.00 30.41 201 ILE B N 1
ATOM 2797 C CA . ILE B 2 201 ? 40.787 21.735 109.405 1.00 29.85 201 ILE B CA 1
ATOM 2798 C C . ILE B 2 201 ? 40.458 21.634 107.910 1.00 29.59 201 ILE B C 1
ATOM 2799 O O . ILE B 2 201 ? 41.213 22.119 107.059 1.00 29.91 201 ILE B O 1
ATOM 2804 N N . PHE B 2 202 ? 39.312 21.035 107.599 1.00 29.31 202 PHE B N 1
ATOM 2805 C CA . PHE B 2 202 ? 38.820 20.944 106.226 1.00 28.58 202 PHE B CA 1
ATOM 2806 C C . PHE B 2 202 ? 38.675 22.322 105.568 1.00 28.94 202 PHE B C 1
ATOM 2807 O O . PHE B 2 202 ? 39.205 22.552 104.469 1.00 29.04 202 PHE B O 1
ATOM 2815 N N . ILE B 2 203 ? 37.937 23.217 106.229 1.00 29.16 203 ILE B N 1
ATOM 2816 C CA . ILE B 2 203 ? 37.797 24.618 105.812 1.00 29.82 203 ILE B CA 1
ATOM 2817 C C . ILE B 2 203 ? 39.157 25.289 105.523 1.00 29.82 203 ILE B C 1
ATOM 2818 O O . ILE B 2 203 ? 39.328 25.954 104.500 1.00 30.14 203 ILE B O 1
ATOM 2823 N N . LYS B 2 204 ? 40.130 25.088 106.403 1.00 29.92 204 LYS B N 1
ATOM 2824 C CA . LYS B 2 204 ? 41.481 25.610 106.175 1.00 30.05 204 LYS B CA 1
ATOM 2825 C C . LYS B 2 204 ? 42.134 25.048 104.900 1.00 29.56 204 LYS B C 1
ATOM 2826 O O . LYS B 2 204 ? 42.692 25.809 104.113 1.00 29.08 204 LYS B O 1
ATOM 2832 N N . GLU B 2 205 ? 42.061 23.728 104.689 1.00 28.81 205 GLU B N 1
ATOM 2833 C CA . GLU B 2 205 ? 42.734 23.103 103.536 1.00 28.24 205 GLU B CA 1
ATOM 2834 C C . GLU B 2 205 ? 41.983 23.301 102.234 1.00 27.71 205 GLU B C 1
ATOM 2835 O O . GLU B 2 205 ? 42.592 23.384 101.158 1.00 27.90 205 GLU B O 1
ATOM 2841 N N . PHE B 2 206 ? 40.663 23.353 102.333 1.00 27.05 206 PHE B N 1
ATOM 2842 C CA . PHE B 2 206 ? 39.802 23.442 101.154 1.00 26.90 206 PHE B CA 1
ATOM 2843 C C . PHE B 2 206 ? 38.836 24.633 101.261 1.00 27.27 206 PHE B C 1
ATOM 2844 O O . PHE B 2 206 ? 37.618 24.432 101.263 1.00 26.64 206 PHE B O 1
ATOM 2852 N N . SER B 2 208 ? 37.589 27.037 98.852 1.00 27.44 208 SER B N 1
ATOM 2853 C CA . SER B 2 208 ? 36.689 27.030 97.727 1.00 27.72 208 SER B CA 1
ATOM 2854 C C . SER B 2 208 ? 35.594 25.975 97.832 1.00 27.44 208 SER B C 1
ATOM 2855 O O . SER B 2 208 ? 34.455 26.261 97.503 1.00 27.57 208 SER B O 1
ATOM 2858 N N . ILE B 2 209 ? 35.929 24.773 98.304 1.00 27.37 209 ILE B N 1
ATOM 2859 C CA . ILE B 2 209 ? 34.917 23.746 98.587 1.00 26.94 209 ILE B CA 1
ATOM 2860 C C . ILE B 2 209 ? 34.094 24.102 99.830 1.00 26.87 209 ILE B C 1
ATOM 2861 O O . ILE B 2 209 ? 32.886 23.916 99.837 1.00 26.33 209 ILE B O 1
ATOM 2866 N N . ALA B 2 210 ? 34.745 24.617 100.872 1.00 27.16 210 ALA B N 1
ATOM 2867 C CA . ALA B 2 210 ? 34.024 25.088 102.061 1.00 28.11 210 ALA B CA 1
ATOM 2868 C C . ALA B 2 210 ? 33.039 26.226 101.738 1.00 28.90 210 ALA B C 1
ATOM 2869 O O . ALA B 2 210 ? 31.992 26.311 102.368 1.00 28.86 210 ALA B O 1
ATOM 2871 N N . LYS B 2 211 ? 33.376 27.074 100.763 1.00 29.58 211 LYS B N 1
ATOM 2872 C CA . LYS B 2 211 ? 32.449 28.095 100.265 1.00 31.27 211 LYS B CA 1
ATOM 2873 C C . LYS B 2 211 ? 31.378 27.503 99.343 1.00 31.27 211 LYS B C 1
ATOM 2874 O O . LYS B 2 211 ? 30.210 27.851 99.456 1.00 31.72 211 LYS B O 1
ATOM 2880 N N . ALA B 2 212 ? 31.779 26.620 98.433 1.00 31.72 212 ALA B N 1
ATOM 2881 C CA . ALA B 2 212 ? 30.833 25.900 97.577 1.00 31.80 212 ALA B CA 1
ATOM 2882 C C . ALA B 2 212 ? 29.749 25.185 98.383 1.00 32.17 212 ALA B C 1
ATOM 2883 O O . ALA B 2 212 ? 28.599 25.117 97.950 1.00 32.32 212 ALA B O 1
ATOM 2885 N N . LEU B 2 213 ? 30.121 24.673 99.559 1.00 32.46 213 LEU B N 1
ATOM 2886 C CA . LEU B 2 213 ? 29.208 23.918 100.413 1.00 32.73 213 LEU B CA 1
ATOM 2887 C C . LEU B 2 213 ? 28.411 24.809 101.355 1.00 33.40 213 LEU B C 1
ATOM 2888 O O . LEU B 2 213 ? 27.603 24.315 102.159 1.00 33.36 213 LEU B O 1
ATOM 2893 N N . ASP B 2 214 ? 28.650 26.118 101.245 1.00 33.84 214 ASP B N 1
ATOM 2894 C CA . ASP B 2 214 ? 28.065 27.128 102.125 1.00 34.15 214 ASP B CA 1
ATOM 2895 C C . ASP B 2 214 ? 28.404 26.875 103.597 1.00 33.88 214 ASP B C 1
ATOM 2896 O O . ASP B 2 214 ? 27.589 27.155 104.484 1.00 33.93 214 ASP B O 1
ATOM 2901 N N . TRP B 2 215 ? 29.607 26.353 103.858 1.00 33.26 215 TRP B N 1
ATOM 2902 C CA . TRP B 2 215 ? 30.072 26.180 105.239 1.00 32.80 215 TRP B CA 1
ATOM 2903 C C . TRP B 2 215 ? 30.560 27.504 105.824 1.00 33.38 215 TRP B C 1
ATOM 2904 O O . TRP B 2 215 ? 31.753 27.824 105.763 1.00 34.17 215 TRP B O 1
#

Nearest PDB structures (foldseek):
  2cfa-assembly1_A-2  TM=1.006E+00  e=7.669E-34  Paramecium bursaria Chlorella virus 1
  4fzb-assembly3_J  TM=9.666E-01  e=1.572E-29  Paramecium bursaria Chlorella virus 1
  4fzb-assembly4_N  TM=9.641E-01  e=4.553E-29  Paramecium bursaria Chlorella virus 1
  4fzb-assembly4_M  TM=9.687E-01  e=6.886E-29  Paramecium bursaria Chlorella virus 1
  4fzb-assembly2_H  TM=9.612E-01  e=1.172E-28  Paramecium bursaria Chlorella virus 1

Radius of gyration: 24.41 Å; Cα contacts (8 Å, |Δi|>4): 541; chains: 2; bounding box: 45×45×84 Å

Foldseek 3Di:
DAKDWDDKDADPDPPGGALQSQLLVVLVVVDPDCVDDSLQSLLCVVVVPLVSQQSMKTKMKFKFFQQLVVVVVVLPQKDKDFDDDVVVVVVVVVLQVVLVVVLVVCVVVPHDPVVSVVSHDRRHITMMMIMHGSSSLVVLLVPQCDPPHDDRSNVRSVNSLVVNCVRNVSNCVSVVHDD/DAKDWDDKDADDDPPQGALQSQLLVCLCVVCVPDPLNVDDSLSSLLVVVVVPLVSQQVMKTKMKFKFFQLLVVVVVVLVQKDKDFDLCVVVVVCVVVQVVLVVQLVVCVVVPDDDVVSVVSHDRRHIGIMMIMHGRSSLVVLLVVQCDPPHDDRSNVRSVNSVVVNSVRYSNCVSVVD

B-factor: mean 41.11, std 21.46, range [14.4, 94.38]

InterPro domains:
  IPR003669 Thymidylate synthase ThyX [PF02511] (15-208)
  IPR003669 Thymidylate synthase ThyX [PS51331] (1-216)
  IPR003669 Thymidylate synthase ThyX [PTHR34934] (16-215)
  IPR003669 Thymidylate synthase ThyX [TIGR02170] (4-212)
  IPR003669 Thymidylate synthase ThyX [cd20175] (4-204)
  IPR036098 Thymidylate synthase ThyX superfamily [G3DSA:3.30.1360.170] (1-216)
  IPR036098 Thymidylate synthase ThyX superfamily [SSF69796] (15-216)

Solvent-accessible surface area: 20091 Å² total

Sequence (357 aa):
MSAKLISVTKPVVEGVNTAEELIAYAARVSNPENQKTASGLLKYIRHKHWSIFETAFMTLELKTSRGIAAQVLRHRSFHFQEFSQTWWATEQEKLYAQSMELYNKALEKGIAKECARFILPLSTPTTIYMSGTIRDWIHYIELRTSNGTQREHIDLANACKEIFIKEFPSIAKALDWVHMSAKLISVTKPVVEGVNTAEELIAYAARVSNPENQINNKTASGLLKYIRHKHWSIFETAFMTLELKTSRGIAAQVIRHRSFHFQEFSPWWATEQEKLYAQSMELYNKALEKGIAKECARFILPLSTPTTIYMSGTIRDWIHYIELRTSNGTQREHIDLANACKEIFIKEFSIAKALDW